Protein AF-A0AAD5YSB1-F1 (afdb_monomer_lite)

Foldseek 3Di:
DPDPDPDDQQPLADQVLLQVLLCVVNLEGEDPQQNSLLRVVLLQVLLQLCVQLLWLAPVSSLVSLCVLQVFVLSVVLQVQLVVQLVVVCVVVVPDDDDPPDDTCNVVRDSSLLSQLLSQLLSQLRPRHPDHRDVVSVVVSQVVVVVVDVDHDDPVSNVSSSSSSSSSSVSVVSVLSNQLSPPDPDSYDYLLSSLVSCCPDPSRVSSLVVTPSNVVSVVRNPPPPPPPPPPPDDDDDDDDDDDDDDDDDDDDDDDDDDDDDDDDDDDDDDDDDDDDDDDDDDDDDDDDDDDDDDDDDDDDDDDDDDDDDDDDDDDDDDDDDDDDDDDDPDPDPVVVVVVVVVVVVVVVVPPPDDDDDPDDPPPDPPDDDDDDD

pLDDT: mean 70.86, std 24.48, range [28.47, 98.44]

InterPro domains:
  IPR009072 Histone-fold [G3DSA:1.10.20.10] (19-207)

Secondary structure (DSSP, 8-state):
-----S-----SS-HHHHHHHHHTTSS-EE-HHHHHHHHHHHHHHHHHHHHHH-S--HHHHHHHHHHH--SHHHHHHHHHHHHHHHHHHHHH-TTS----PPP-TTT--HHHHHHHHHHHHHHH-TT--PPP-HHHHHHHHHHHHHH-SSPP-HHHHHHHHHHHHHHHHHHHHHHHHHHHHS-SSSEE-HHHHHHHHHH-HHHHHHHHHSTHHHHHHHHHHS--------------------------------------------------------------PPPPP---------------------------------------SSSHHHHHHHHHHHHHHHHHSS---------TT-S--PPPPP--

Sequence (372 aa):
MLGLVEGSTPSYISSQSADVILSDVRPFRLKTEALHAINVLLDEFLYSILNNSASLSTDKLRASLLSLLPTSLGKEALLEAEVELRAYWDRTTEGGPVRQLEDDSTTFHLQWAFELLRLKCEAYSTLNESDEDPSVEDRIQERFSQATSVPPSDTLLAPAALYLTAILEHILTSVGRVAARDSSRVSANVNDLFTALCEDDSIYGLFRSMRVYEQIELLSKSPVKSRRSKSFTRSELSTTLTSRTGSPHQELSSGKDSISIPRSRLSSEVSSSTTVPNMPGIAAPAPRPSLDKARSLKLFKNSLDNESQNGLAHRKSDSVISEKDDGQRSMTLTEESVLQQEFDDLMRSSSTMKVSLTPDRLKTMEVRPAYA

Organism: NCBI:txid56174

Structure (mmCIF, N/CA/C/O backbone):
data_AF-A0AAD5YSB1-F1
#
_entry.id   AF-A0AAD5YSB1-F1
#
loop_
_atom_site.group_PDB
_atom_site.id
_atom_site.type_symbol
_atom_site.label_atom_id
_atom_site.label_alt_id
_atom_site.label_comp_id
_atom_site.label_asym_id
_atom_site.label_entity_id
_atom_site.label_seq_id
_atom_site.pdbx_PDB_ins_code
_atom_site.Cartn_x
_atom_site.Cartn_y
_atom_site.Cartn_z
_atom_site.occupancy
_atom_site.B_iso_or_equiv
_atom_site.auth_seq_id
_atom_site.auth_comp_id
_atom_site.auth_asym_id
_atom_site.auth_atom_id
_atom_site.pdbx_PDB_model_num
ATOM 1 N N . MET A 1 1 ? -10.368 20.009 -8.272 1.00 40.47 1 MET A N 1
ATOM 2 C CA . MET A 1 1 ? -9.507 19.986 -7.074 1.00 40.47 1 MET A CA 1
ATOM 3 C C . MET A 1 1 ? -10.394 20.026 -5.843 1.00 40.47 1 MET A C 1
ATOM 5 O O . MET A 1 1 ? -10.925 21.083 -5.550 1.00 40.47 1 MET A O 1
ATOM 9 N N . LEU A 1 2 ? -10.591 18.886 -5.186 1.00 33.72 2 LEU A N 1
ATOM 10 C CA . LEU A 1 2 ? -11.104 18.753 -3.819 1.00 33.72 2 LEU A CA 1
ATOM 11 C C . LEU A 1 2 ? -10.476 17.451 -3.297 1.00 33.72 2 LEU A C 1
ATOM 13 O O . LEU A 1 2 ? -10.710 16.409 -3.907 1.00 33.72 2 LEU A O 1
ATOM 17 N N . GLY A 1 3 ? -9.611 17.542 -2.280 1.00 30.73 3 GLY A N 1
ATOM 18 C CA . GLY A 1 3 ? -9.000 16.386 -1.602 1.00 30.73 3 GLY A CA 1
ATOM 19 C C . GLY A 1 3 ? -7.467 16.346 -1.508 1.00 30.73 3 GLY A C 1
ATOM 20 O O . GLY A 1 3 ? -6.948 15.478 -0.821 1.00 30.73 3 GLY A O 1
ATOM 21 N N . LEU A 1 4 ? -6.725 17.268 -2.133 1.00 38.88 4 LEU A N 1
ATOM 22 C CA . LEU A 1 4 ? -5.304 17.436 -1.802 1.00 38.88 4 LEU A CA 1
ATOM 23 C C . LEU A 1 4 ? -5.229 18.281 -0.533 1.00 38.88 4 LEU A C 1
ATOM 25 O O . LEU A 1 4 ? -5.315 19.506 -0.594 1.00 38.88 4 LEU A O 1
ATOM 29 N N . VAL A 1 5 ? -5.144 17.609 0.612 1.00 43.59 5 VAL A N 1
ATOM 30 C CA . VAL A 1 5 ? -4.652 18.215 1.851 1.00 43.59 5 VAL A CA 1
ATOM 31 C C . VAL A 1 5 ? -3.352 18.938 1.499 1.00 43.59 5 VAL A C 1
ATOM 33 O O . VAL A 1 5 ? -2.478 18.347 0.865 1.00 43.59 5 VAL A O 1
ATOM 36 N N . GLU A 1 6 ? -3.230 20.214 1.867 1.00 37.44 6 GLU A N 1
ATOM 37 C CA . GLU A 1 6 ? -1.931 20.883 1.991 1.00 37.44 6 GLU A CA 1
ATOM 38 C C . GLU A 1 6 ? -1.134 20.127 3.062 1.00 37.44 6 GLU A C 1
ATOM 40 O O . GLU A 1 6 ? -1.156 20.437 4.249 1.00 37.44 6 GLU A O 1
ATOM 45 N N . GLY A 1 7 ? -0.517 19.040 2.636 1.00 50.00 7 GLY A N 1
ATOM 46 C CA . GLY A 1 7 ? 0.247 18.100 3.429 1.00 50.00 7 GLY A CA 1
ATOM 47 C C . GLY A 1 7 ? 1.385 17.614 2.552 1.00 50.00 7 GLY A C 1
ATOM 48 O O . GLY A 1 7 ? 1.323 17.726 1.327 1.00 50.00 7 GLY A O 1
ATOM 49 N N . SER A 1 8 ? 2.457 17.154 3.180 1.00 66.81 8 SER A N 1
ATOM 50 C CA . SER A 1 8 ? 3.643 16.599 2.528 1.00 66.81 8 SER A CA 1
ATOM 51 C C . SER A 1 8 ? 3.298 15.715 1.321 1.00 66.81 8 SER A C 1
ATOM 53 O O . SER A 1 8 ? 2.227 15.123 1.232 1.00 66.81 8 SER A O 1
ATOM 55 N N . THR A 1 9 ? 4.204 15.598 0.356 1.00 86.44 9 THR A N 1
ATOM 56 C CA . THR A 1 9 ? 4.096 14.550 -0.670 1.00 86.44 9 THR A CA 1
ATOM 57 C C . THR A 1 9 ? 4.223 13.173 -0.012 1.00 86.44 9 THR A C 1
ATOM 59 O O . THR A 1 9 ? 5.069 13.054 0.875 1.00 86.44 9 THR A O 1
ATOM 62 N N . PRO A 1 10 ? 3.448 12.150 -0.426 1.00 92.56 10 PRO A N 1
ATOM 63 C CA . PRO A 1 10 ? 3.530 10.824 0.185 1.00 92.56 10 PRO A CA 1
ATOM 64 C C . PRO A 1 10 ? 4.932 10.248 0.057 1.00 92.56 10 PRO A C 1
ATOM 66 O O . PRO A 1 10 ? 5.591 10.430 -0.974 1.00 92.56 10 PRO A O 1
ATOM 69 N N . SER A 1 11 ? 5.384 9.576 1.113 1.00 93.88 11 SER A N 1
ATOM 70 C CA . SER A 1 11 ? 6.746 9.047 1.209 1.00 93.88 11 SER A CA 1
ATOM 71 C C . SER A 1 11 ? 6.780 7.691 1.913 1.00 93.88 11 SER A C 1
ATOM 73 O O . SER A 1 11 ? 7.467 7.515 2.911 1.00 93.88 11 SER A O 1
ATOM 75 N N . TYR A 1 12 ? 6.060 6.709 1.376 1.00 94.75 12 TYR A N 1
ATOM 76 C CA . TYR A 1 12 ? 6.091 5.326 1.866 1.00 94.75 12 TYR A CA 1
ATOM 77 C C . TYR A 1 12 ? 7.419 4.620 1.571 1.00 94.75 12 TYR A C 1
ATOM 79 O O . TYR A 1 12 ? 7.789 3.685 2.274 1.00 94.75 12 TYR A O 1
ATOM 87 N N . ILE A 1 13 ? 8.138 5.050 0.530 1.00 92.88 13 ILE A N 1
ATOM 88 C CA . ILE A 1 13 ? 9.465 4.538 0.180 1.00 92.88 13 ILE A CA 1
ATOM 89 C C . ILE A 1 13 ? 10.460 5.667 -0.097 1.00 92.88 13 ILE A C 1
ATOM 91 O O . ILE A 1 13 ? 10.185 6.581 -0.885 1.00 92.88 13 ILE A O 1
ATOM 95 N N . SER A 1 14 ? 11.644 5.563 0.514 1.00 92.69 14 SER A N 1
ATOM 96 C CA . SER A 1 14 ? 12.776 6.463 0.282 1.00 92.69 14 SER A CA 1
ATOM 97 C C . SER A 1 14 ? 13.558 6.064 -0.978 1.00 92.69 14 SER A C 1
ATOM 99 O O . SER A 1 14 ? 13.565 4.907 -1.408 1.00 92.69 14 SER A O 1
ATOM 101 N N . SER A 1 15 ? 14.275 7.017 -1.583 1.00 90.06 15 SER A N 1
ATOM 102 C CA . SER A 1 15 ? 15.136 6.715 -2.738 1.00 90.06 15 SER A CA 1
ATOM 103 C C . SER A 1 15 ? 16.240 5.713 -2.394 1.00 90.06 15 SER A C 1
ATOM 105 O O . SER A 1 15 ? 16.653 4.950 -3.263 1.00 90.06 15 SER A O 1
ATOM 107 N N . GLN A 1 16 ? 16.734 5.736 -1.157 1.00 89.19 16 GLN A N 1
ATOM 108 C CA . GLN A 1 16 ? 17.795 4.846 -0.704 1.00 89.19 16 GLN A CA 1
ATOM 109 C C . GLN A 1 16 ? 17.265 3.425 -0.516 1.00 89.19 16 GLN A C 1
ATOM 111 O O . GLN A 1 16 ? 17.865 2.480 -1.027 1.00 89.19 16 GLN A O 1
ATOM 116 N N . SER A 1 17 ? 16.117 3.269 0.139 1.00 88.00 17 SER A N 1
ATOM 117 C CA . SER A 1 17 ? 15.479 1.965 0.321 1.00 88.00 17 SER A CA 1
ATOM 118 C C . SER A 1 17 ? 15.060 1.350 -1.012 1.00 88.00 17 SER A C 1
ATOM 120 O O . SER A 1 17 ? 15.295 0.165 -1.237 1.00 88.00 17 SER A O 1
ATOM 122 N N . ALA A 1 18 ? 14.542 2.155 -1.947 1.00 85.94 18 ALA A N 1
ATOM 123 C CA . ALA A 1 18 ? 14.246 1.705 -3.307 1.00 85.94 18 ALA A CA 1
ATOM 124 C C . ALA A 1 18 ? 15.473 1.118 -4.012 1.00 85.94 18 ALA A C 1
ATOM 126 O O . ALA A 1 18 ? 15.380 0.050 -4.616 1.00 85.94 18 ALA A O 1
ATOM 127 N N . ASP A 1 19 ? 16.626 1.779 -3.906 1.00 83.81 19 ASP A N 1
ATOM 128 C CA . ASP A 1 19 ? 17.870 1.279 -4.488 1.00 83.81 19 ASP A CA 1
ATOM 129 C C . ASP A 1 19 ? 18.293 -0.059 -3.853 1.00 83.81 19 ASP A C 1
ATOM 131 O O . ASP A 1 19 ? 18.769 -0.941 -4.568 1.00 83.81 19 ASP A O 1
ATOM 135 N N . VAL A 1 20 ? 18.094 -0.243 -2.541 1.00 83.00 20 VAL A N 1
ATOM 136 C CA . VAL A 1 20 ? 18.444 -1.484 -1.825 1.00 83.00 20 VAL A CA 1
ATOM 137 C C . VAL A 1 20 ? 17.530 -2.644 -2.226 1.00 83.00 20 VAL A C 1
ATOM 139 O O . VAL A 1 20 ? 18.033 -3.666 -2.689 1.00 83.00 20 VAL A O 1
ATOM 142 N N . ILE A 1 21 ? 16.207 -2.486 -2.123 1.00 77.56 21 ILE A N 1
ATOM 143 C CA . ILE A 1 21 ? 15.229 -3.550 -2.433 1.00 77.56 21 ILE A CA 1
ATOM 144 C C . ILE A 1 21 ? 15.406 -4.047 -3.865 1.00 77.56 21 ILE A C 1
ATOM 146 O O . ILE A 1 21 ? 15.353 -5.243 -4.149 1.00 77.56 21 ILE A O 1
ATOM 150 N N . LEU A 1 22 ? 15.610 -3.115 -4.793 1.00 74.12 22 LEU A N 1
ATOM 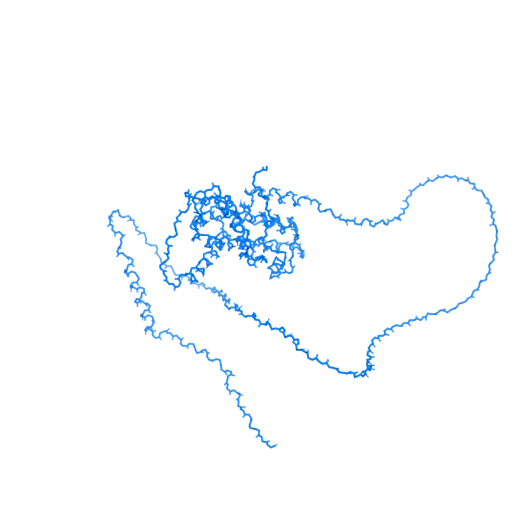151 C CA . LEU A 1 22 ? 15.711 -3.451 -6.202 1.00 74.12 22 LEU A CA 1
ATOM 152 C C . LEU A 1 22 ? 17.087 -4.035 -6.535 1.00 74.12 22 LEU A C 1
ATOM 154 O O . LEU A 1 22 ? 17.175 -4.866 -7.442 1.00 74.12 22 LEU A O 1
ATOM 158 N N . SER A 1 23 ? 18.131 -3.684 -5.767 1.00 69.94 23 SER A N 1
ATOM 159 C CA . SER A 1 23 ? 19.474 -4.257 -5.910 1.00 69.94 23 SER A CA 1
ATOM 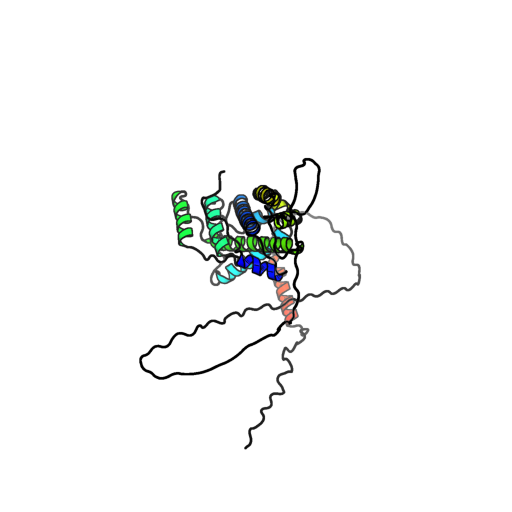160 C C . SER A 1 23 ? 19.539 -5.764 -5.659 1.00 69.94 23 SER A C 1
ATOM 162 O O . SER A 1 23 ? 20.342 -6.428 -6.318 1.00 69.94 23 SER A O 1
ATOM 164 N N . ASP A 1 24 ? 18.662 -6.307 -4.806 1.00 68.94 24 ASP A N 1
ATOM 165 C CA . ASP A 1 24 ? 18.564 -7.752 -4.544 1.00 68.94 24 ASP A CA 1
ATOM 166 C C . ASP A 1 24 ? 18.182 -8.547 -5.803 1.00 68.94 24 ASP A C 1
ATOM 168 O O . ASP A 1 24 ? 18.559 -9.710 -5.953 1.00 68.94 24 ASP A O 1
ATOM 172 N N . VAL A 1 25 ? 17.462 -7.916 -6.737 1.00 67.94 25 VAL A N 1
ATOM 173 C CA . VAL A 1 25 ? 17.166 -8.489 -8.057 1.00 67.94 25 VAL A CA 1
ATOM 174 C C . VAL A 1 25 ? 18.337 -8.239 -9.008 1.00 67.94 25 VAL A C 1
ATOM 176 O O . VAL A 1 25 ? 18.796 -9.156 -9.690 1.00 67.94 25 VAL A O 1
ATOM 179 N N . ARG A 1 26 ? 18.806 -6.987 -9.073 1.00 69.88 26 ARG A N 1
ATOM 180 C CA . ARG A 1 26 ? 19.981 -6.518 -9.832 1.00 69.88 26 ARG A CA 1
ATOM 181 C C . ARG A 1 26 ? 20.229 -5.037 -9.519 1.00 69.88 26 ARG A C 1
ATOM 183 O O . ARG A 1 26 ? 19.273 -4.354 -9.176 1.00 69.88 26 ARG A O 1
ATOM 190 N N . PRO A 1 27 ? 21.418 -4.457 -9.774 1.00 71.62 27 PRO A N 1
ATOM 191 C CA . PRO A 1 27 ? 21.617 -3.011 -9.655 1.00 71.62 27 PRO A CA 1
ATOM 192 C C . PRO A 1 27 ? 20.589 -2.233 -10.495 1.00 71.62 27 PRO A C 1
ATOM 194 O O . PRO A 1 27 ? 20.672 -2.187 -11.725 1.00 71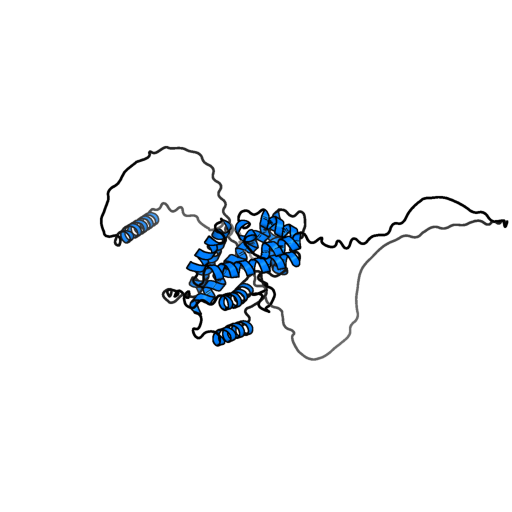.62 27 PRO A O 1
ATOM 197 N N . PHE A 1 28 ? 19.587 -1.663 -9.831 1.00 75.62 28 PHE A N 1
ATOM 198 C CA . PHE A 1 28 ? 18.444 -1.019 -10.459 1.00 75.62 28 PHE A CA 1
ATOM 199 C C . PHE A 1 28 ? 17.956 0.118 -9.573 1.00 75.62 28 PHE A C 1
ATOM 201 O O . PHE A 1 28 ? 17.817 -0.050 -8.367 1.00 75.62 28 PHE A O 1
ATOM 208 N N . ARG A 1 29 ? 17.721 1.280 -10.182 1.00 84.00 29 ARG A N 1
ATOM 209 C CA . ARG A 1 29 ? 17.326 2.504 -9.480 1.00 84.00 29 ARG A CA 1
ATOM 210 C C . ARG A 1 29 ? 16.071 3.107 -10.081 1.00 84.00 29 ARG A C 1
ATOM 212 O O . ARG A 1 29 ? 15.964 3.235 -11.304 1.00 84.00 29 ARG A O 1
ATOM 219 N N . LEU A 1 30 ? 15.149 3.553 -9.244 1.00 87.56 30 LEU A N 1
ATOM 220 C CA . LEU A 1 30 ? 14.002 4.331 -9.704 1.00 87.56 30 LEU A CA 1
ATOM 221 C C . LEU A 1 30 ? 14.413 5.795 -9.863 1.00 87.56 30 LEU A C 1
ATOM 223 O O . LEU A 1 30 ? 15.032 6.386 -8.982 1.00 87.56 30 LEU A O 1
ATOM 227 N N . LYS A 1 31 ? 14.077 6.413 -10.999 1.00 90.06 31 LYS A N 1
ATOM 228 C CA . LYS A 1 31 ? 14.219 7.868 -11.133 1.00 90.06 31 LYS A CA 1
ATOM 229 C C . LYS A 1 31 ? 13.233 8.573 -10.209 1.00 90.06 31 LYS A C 1
ATOM 231 O O . LYS A 1 31 ? 12.142 8.065 -9.982 1.00 90.06 31 LYS A O 1
ATOM 236 N N . THR A 1 32 ? 13.576 9.787 -9.784 1.00 91.50 32 THR A N 1
ATOM 237 C CA . THR A 1 32 ? 12.780 10.602 -8.850 1.00 91.50 32 THR A CA 1
ATOM 238 C C . THR A 1 32 ? 11.298 10.678 -9.219 1.00 91.50 32 THR A C 1
ATOM 240 O O . THR A 1 32 ? 10.450 10.439 -8.372 1.00 91.50 32 THR A O 1
ATOM 243 N N . GLU A 1 33 ? 10.977 10.918 -10.491 1.00 92.56 33 GLU A N 1
ATOM 244 C CA . GLU A 1 33 ? 9.584 10.975 -10.961 1.00 92.56 33 GLU A CA 1
ATOM 245 C C . GLU A 1 33 ? 8.855 9.624 -10.849 1.00 92.56 33 GLU A C 1
ATOM 247 O O . GLU A 1 33 ? 7.671 9.581 -10.535 1.00 92.56 33 GLU A O 1
ATOM 252 N N . ALA A 1 34 ? 9.554 8.509 -11.088 1.00 91.81 34 ALA A N 1
ATOM 253 C CA . ALA A 1 34 ? 8.979 7.168 -10.957 1.00 91.81 34 ALA A CA 1
ATOM 254 C C . ALA A 1 34 ? 8.769 6.797 -9.483 1.00 91.81 34 ALA A C 1
ATOM 256 O O . ALA A 1 34 ? 7.735 6.240 -9.133 1.00 91.81 34 ALA A O 1
ATOM 257 N N . LEU A 1 35 ? 9.720 7.159 -8.618 1.00 92.31 35 LEU A N 1
ATOM 258 C CA . LEU A 1 35 ? 9.591 7.004 -7.170 1.00 92.31 35 LEU A CA 1
ATOM 259 C C . LEU A 1 35 ? 8.400 7.810 -6.631 1.00 92.31 35 LEU A C 1
ATOM 261 O O . LEU A 1 35 ? 7.591 7.291 -5.869 1.00 92.31 35 LEU A O 1
ATOM 265 N N . HIS A 1 36 ? 8.256 9.062 -7.074 1.00 94.25 36 HIS A N 1
ATOM 266 C CA . HIS A 1 36 ? 7.119 9.899 -6.707 1.00 94.25 36 HIS A CA 1
ATOM 267 C C . HIS A 1 36 ? 5.790 9.291 -7.177 1.00 94.25 36 HIS A C 1
ATOM 269 O O . HIS A 1 36 ? 4.853 9.196 -6.390 1.00 94.25 36 HIS A O 1
ATOM 275 N N . ALA A 1 37 ? 5.723 8.820 -8.426 1.00 95.00 37 ALA A N 1
ATOM 276 C CA . ALA A 1 37 ? 4.543 8.150 -8.969 1.00 95.00 37 ALA A CA 1
ATOM 277 C C . ALA A 1 37 ? 4.129 6.913 -8.152 1.00 95.00 37 ALA A C 1
ATOM 279 O O . ALA A 1 37 ? 2.941 6.718 -7.908 1.00 95.00 37 ALA A O 1
ATOM 280 N N . ILE A 1 38 ? 5.095 6.112 -7.692 1.00 94.00 38 ILE A N 1
ATOM 281 C CA . ILE A 1 38 ? 4.837 4.961 -6.816 1.00 94.00 38 ILE A CA 1
ATOM 282 C C . ILE A 1 38 ? 4.244 5.410 -5.480 1.00 94.00 38 ILE A C 1
ATOM 284 O O . ILE A 1 38 ? 3.224 4.873 -5.065 1.00 94.00 38 ILE A O 1
ATOM 288 N N . ASN A 1 39 ? 4.834 6.413 -4.827 1.00 95.50 39 ASN A N 1
ATOM 289 C CA . ASN A 1 39 ? 4.316 6.903 -3.550 1.00 95.50 39 ASN A CA 1
ATOM 290 C C . ASN A 1 39 ? 2.891 7.470 -3.677 1.00 95.50 39 ASN A C 1
ATOM 292 O O . ASN A 1 39 ? 2.069 7.231 -2.800 1.00 95.50 39 ASN A O 1
ATOM 296 N N . VAL A 1 40 ? 2.570 8.164 -4.775 1.00 96.25 40 VAL A N 1
ATOM 297 C CA . VAL A 1 40 ? 1.203 8.649 -5.046 1.00 96.25 40 VAL A CA 1
ATOM 298 C C . VAL A 1 40 ? 0.235 7.492 -5.303 1.00 96.25 40 VAL A C 1
ATOM 300 O O . VAL A 1 40 ? -0.895 7.527 -4.824 1.00 96.25 40 VAL A O 1
ATOM 303 N N . LEU A 1 41 ? 0.670 6.452 -6.021 1.00 96.31 41 LEU A N 1
ATOM 304 C CA . LEU A 1 41 ? -0.138 5.252 -6.250 1.00 96.31 41 LEU A CA 1
ATOM 305 C C . LEU A 1 41 ? -0.472 4.537 -4.936 1.00 96.31 41 LEU A C 1
ATOM 307 O O . LEU A 1 41 ? -1.618 4.143 -4.735 1.00 96.31 41 LEU A O 1
ATOM 311 N N . LEU A 1 42 ? 0.504 4.398 -4.035 1.00 97.06 42 LEU A N 1
ATOM 312 C CA . LEU A 1 42 ? 0.294 3.808 -2.711 1.00 97.06 42 LEU A CA 1
ATOM 313 C C . LEU A 1 42 ? -0.649 4.661 -1.852 1.00 97.06 42 LEU A C 1
ATOM 315 O O . LEU A 1 42 ? -1.520 4.110 -1.183 1.00 97.06 42 LEU A O 1
ATOM 319 N N . ASP A 1 43 ? -0.529 5.988 -1.927 1.00 97.50 43 ASP A N 1
ATOM 320 C CA . ASP A 1 43 ? -1.407 6.919 -1.209 1.00 97.50 43 ASP A CA 1
ATOM 321 C C . ASP A 1 43 ? -2.868 6.787 -1.654 1.00 97.50 43 ASP A C 1
ATOM 323 O O . ASP A 1 43 ? -3.785 6.684 -0.838 1.00 97.50 43 ASP A O 1
ATOM 327 N N . GLU A 1 44 ? -3.093 6.718 -2.968 1.00 97.62 44 GLU A N 1
ATOM 328 C CA . GLU A 1 44 ? -4.428 6.498 -3.517 1.00 97.62 44 GLU A CA 1
ATOM 329 C C . GLU A 1 44 ? -4.965 5.100 -3.180 1.00 97.62 44 GLU A C 1
ATOM 331 O O . GLU A 1 44 ? -6.166 4.937 -2.935 1.00 97.62 44 GLU A O 1
ATOM 336 N N . PHE A 1 45 ? -4.098 4.087 -3.126 1.00 98.06 45 PHE A N 1
ATOM 337 C CA . PHE A 1 45 ? -4.500 2.744 -2.725 1.00 98.06 45 PHE A CA 1
ATOM 338 C C . PHE A 1 45 ? -4.931 2.689 -1.256 1.00 98.06 45 PHE A C 1
ATOM 340 O O . PHE A 1 45 ? -6.004 2.157 -0.968 1.00 98.06 45 PHE A O 1
ATOM 347 N N . LEU A 1 46 ? -4.170 3.316 -0.352 1.00 98.44 46 LEU A N 1
ATOM 348 C CA . LEU A 1 46 ? -4.545 3.473 1.054 1.00 98.44 46 LEU A CA 1
ATOM 349 C C . LEU A 1 46 ? -5.907 4.166 1.185 1.00 98.44 46 LEU A C 1
ATOM 351 O O . LEU A 1 46 ? -6.802 3.655 1.862 1.00 98.44 46 LEU A O 1
ATOM 355 N N . TYR A 1 47 ? -6.088 5.296 0.493 1.00 98.31 47 TYR A N 1
ATOM 356 C CA . TYR A 1 47 ? -7.359 6.018 0.484 1.00 98.31 47 TYR A CA 1
ATOM 357 C C . TYR A 1 47 ? -8.511 5.129 0.005 1.00 98.31 47 TYR A C 1
ATOM 359 O O . TYR A 1 47 ? -9.576 5.104 0.619 1.00 98.31 47 TYR A O 1
ATOM 367 N N . SER A 1 48 ? -8.298 4.375 -1.075 1.00 98.25 48 SER A N 1
ATOM 368 C CA . SER A 1 48 ? -9.313 3.494 -1.657 1.00 98.25 48 SER A CA 1
ATOM 369 C C . SER A 1 48 ? -9.729 2.388 -0.690 1.00 98.25 48 SER A C 1
ATOM 371 O O . SER A 1 48 ? -10.926 2.131 -0.549 1.00 98.25 48 SER A O 1
ATOM 373 N N . ILE A 1 49 ? -8.767 1.774 0.012 1.00 98.44 49 ILE A N 1
ATOM 374 C CA . ILE A 1 49 ? -9.057 0.748 1.020 1.00 98.44 49 ILE A CA 1
ATOM 375 C C . ILE A 1 49 ? -9.926 1.337 2.132 1.00 98.44 49 ILE A C 1
ATOM 377 O O . ILE A 1 49 ? -10.963 0.752 2.445 1.00 98.44 49 ILE A O 1
ATOM 381 N N . LEU A 1 50 ? -9.543 2.495 2.678 1.00 97.88 50 LEU A N 1
ATOM 382 C CA . LEU A 1 50 ? -10.251 3.150 3.782 1.00 97.88 50 LEU A CA 1
ATOM 383 C C . LEU A 1 50 ? -11.639 3.655 3.387 1.00 97.88 50 LEU A C 1
ATOM 385 O O . LEU A 1 50 ? -12.598 3.518 4.143 1.00 97.88 50 LEU A O 1
ATOM 389 N N . ASN A 1 51 ? -11.763 4.214 2.185 1.00 97.56 51 ASN A N 1
ATOM 390 C CA . ASN A 1 51 ? -13.038 4.683 1.659 1.00 97.56 51 ASN A CA 1
ATOM 391 C C . ASN A 1 51 ? -14.027 3.525 1.456 1.00 97.56 51 ASN A C 1
ATOM 393 O O . ASN A 1 51 ? -15.219 3.692 1.696 1.00 97.56 51 ASN A O 1
ATOM 397 N N . ASN A 1 52 ? -13.542 2.356 1.030 1.00 97.69 52 ASN A N 1
ATOM 398 C CA . ASN A 1 52 ? -14.381 1.181 0.803 1.00 97.69 52 ASN A CA 1
ATOM 399 C C . ASN A 1 52 ? -14.629 0.355 2.083 1.00 97.69 52 ASN A C 1
ATOM 401 O O . ASN A 1 52 ? -15.693 -0.240 2.220 1.00 97.69 52 ASN A O 1
ATOM 405 N N . SER A 1 53 ? -13.696 0.333 3.044 1.00 96.88 53 SER A N 1
ATOM 406 C CA . SER A 1 53 ? -13.900 -0.361 4.326 1.00 96.88 53 SER A CA 1
ATOM 407 C C . SER A 1 53 ? -14.844 0.396 5.257 1.00 96.88 53 SER A C 1
ATOM 409 O O . SER A 1 53 ? -15.565 -0.239 6.028 1.00 96.88 53 SER A O 1
ATOM 411 N N . ALA A 1 54 ? -14.812 1.734 5.202 1.00 95.38 54 ALA A N 1
ATOM 412 C CA . ALA A 1 54 ? -15.520 2.634 6.109 1.00 95.38 54 ALA A CA 1
ATOM 413 C C . ALA A 1 54 ? -15.325 2.279 7.601 1.00 95.38 54 ALA A C 1
ATOM 415 O O . ALA A 1 54 ? -16.240 2.436 8.405 1.00 95.38 54 ALA A O 1
ATOM 416 N N . SER A 1 55 ? -14.152 1.738 7.948 1.00 94.81 55 SER A N 1
ATOM 417 C CA . SER A 1 55 ? -13.809 1.223 9.278 1.00 94.81 55 SER A CA 1
ATOM 418 C C . SER A 1 55 ? -12.316 0.914 9.375 1.00 94.81 55 SER A C 1
ATOM 420 O O . SER A 1 55 ? -11.684 0.569 8.368 1.00 94.81 55 SER A O 1
ATOM 422 N N . LEU A 1 56 ? -11.779 0.984 10.595 1.00 94.50 56 LEU A N 1
ATOM 423 C CA . LEU A 1 56 ? -10.424 0.549 10.942 1.00 94.50 56 LEU A CA 1
ATOM 424 C C . LEU A 1 56 ? -10.340 -0.925 11.371 1.00 94.50 56 LEU A C 1
ATOM 426 O O . LEU A 1 56 ? -9.247 -1.436 11.600 1.00 94.50 56 LEU A O 1
ATOM 430 N N . SER A 1 57 ? -11.465 -1.634 11.475 1.00 93.94 57 SER A N 1
ATOM 431 C CA . SER A 1 57 ? -11.453 -3.067 11.783 1.00 93.94 57 SER A CA 1
ATOM 432 C C . SER A 1 57 ? -10.738 -3.865 10.685 1.00 93.94 57 SER A C 1
ATOM 434 O O . SER A 1 57 ? -11.012 -3.716 9.490 1.00 93.94 57 SER A O 1
ATOM 436 N N . THR A 1 58 ? -9.827 -4.757 11.084 1.00 94.31 58 THR A N 1
ATOM 437 C CA . THR A 1 58 ? -9.011 -5.547 10.145 1.00 94.31 58 THR A CA 1
ATOM 438 C C . THR A 1 58 ? -9.865 -6.434 9.240 1.00 94.31 58 THR A C 1
ATOM 440 O O . THR A 1 58 ? -9.529 -6.610 8.073 1.00 94.31 58 THR A O 1
ATOM 443 N N . ASP A 1 59 ? -11.021 -6.907 9.717 1.00 94.88 59 ASP A N 1
ATOM 444 C CA . ASP A 1 59 ? -11.980 -7.670 8.909 1.00 94.88 59 ASP A CA 1
ATOM 445 C C . ASP A 1 59 ? -12.545 -6.853 7.735 1.00 94.88 59 ASP A C 1
ATOM 447 O O . ASP A 1 59 ? -12.669 -7.360 6.615 1.00 94.88 59 ASP A O 1
ATOM 451 N N . LYS A 1 60 ? -12.853 -5.566 7.953 1.00 96.19 60 LYS A N 1
ATOM 452 C CA . LYS A 1 60 ? -13.363 -4.682 6.894 1.00 96.19 60 LYS A CA 1
ATOM 453 C C . LYS A 1 60 ? -12.256 -4.193 5.975 1.00 96.19 60 LYS A C 1
ATOM 455 O O . LYS A 1 60 ? -12.479 -4.105 4.768 1.00 96.19 60 LYS A O 1
ATOM 460 N N . LEU A 1 61 ? -11.056 -3.946 6.502 1.00 97.62 61 LEU A N 1
ATOM 461 C CA . LEU A 1 61 ? -9.873 -3.653 5.687 1.00 97.62 61 LEU A CA 1
ATOM 462 C C . LEU A 1 61 ? -9.540 -4.829 4.759 1.00 97.62 61 LEU A C 1
ATOM 464 O O . LEU A 1 61 ? -9.329 -4.631 3.564 1.00 97.62 61 LEU A O 1
ATOM 468 N N . ARG A 1 62 ? -9.598 -6.061 5.274 1.00 97.88 62 ARG A N 1
ATOM 469 C CA . ARG A 1 62 ? -9.452 -7.298 4.499 1.00 97.88 62 ARG A CA 1
ATOM 470 C C . ARG A 1 62 ? -10.499 -7.423 3.398 1.00 97.88 62 ARG A C 1
ATOM 472 O O . ARG A 1 62 ? -10.153 -7.692 2.248 1.00 97.88 62 ARG A O 1
ATOM 479 N N . ALA A 1 63 ? -11.777 -7.254 3.739 1.00 98.00 63 ALA A N 1
ATOM 480 C CA . ALA A 1 63 ? -12.861 -7.326 2.762 1.00 98.00 63 ALA A CA 1
ATOM 481 C C . ALA A 1 63 ? -12.693 -6.263 1.663 1.00 98.00 63 ALA A C 1
ATOM 483 O O . ALA A 1 63 ? -12.858 -6.559 0.479 1.00 98.00 63 ALA A O 1
ATOM 484 N N . SER A 1 64 ? -12.290 -5.051 2.052 1.00 98.19 64 SER A N 1
ATOM 485 C CA . SER A 1 64 ? -12.001 -3.946 1.141 1.00 98.19 64 SER A CA 1
ATOM 486 C C . SER A 1 64 ? -10.826 -4.253 0.205 1.00 98.19 64 SER A C 1
ATOM 488 O O . SER A 1 64 ? -10.973 -4.121 -1.011 1.00 98.19 64 SER A O 1
ATOM 490 N N . LEU A 1 65 ? -9.703 -4.759 0.734 1.00 98.38 65 LEU A N 1
ATOM 491 C CA . LEU A 1 65 ? -8.542 -5.185 -0.054 1.00 98.38 65 LEU A CA 1
ATOM 492 C C . LEU A 1 65 ? -8.933 -6.219 -1.113 1.00 98.38 65 LEU A C 1
ATOM 494 O O . LEU A 1 65 ? -8.620 -6.041 -2.286 1.00 98.38 65 LEU A O 1
ATOM 498 N N . LEU A 1 66 ? -9.639 -7.282 -0.721 1.00 98.06 66 LEU A N 1
ATOM 499 C CA . LEU A 1 66 ? -10.025 -8.354 -1.644 1.00 98.06 66 LEU A CA 1
ATOM 500 C C . LEU A 1 66 ? -11.066 -7.908 -2.676 1.00 98.06 66 LEU A C 1
ATOM 502 O O . LEU A 1 66 ? -11.133 -8.482 -3.761 1.00 98.06 66 LEU A O 1
ATOM 506 N N . SER A 1 67 ? -11.863 -6.887 -2.358 1.00 97.88 67 SER A N 1
ATOM 507 C CA . SER A 1 67 ? -12.770 -6.259 -3.318 1.00 97.88 67 SER A CA 1
ATOM 508 C C . SER A 1 67 ? -12.024 -5.412 -4.351 1.00 97.88 67 SER A C 1
ATOM 510 O O . SER A 1 67 ? -12.427 -5.385 -5.511 1.00 97.88 67 SER A O 1
ATOM 512 N N . LEU A 1 68 ? -10.977 -4.693 -3.939 1.00 97.88 68 LEU A N 1
ATOM 513 C CA . LEU A 1 68 ? -10.194 -3.810 -4.811 1.00 97.88 68 LEU A CA 1
ATOM 514 C C . LEU A 1 68 ? -9.166 -4.585 -5.644 1.00 97.88 68 LEU A C 1
ATOM 516 O O . LEU A 1 68 ? -8.939 -4.268 -6.810 1.00 97.88 68 LEU A O 1
ATOM 520 N N . LEU A 1 69 ? -8.560 -5.613 -5.053 1.00 97.44 69 LEU A N 1
ATOM 521 C CA . LEU A 1 69 ? -7.490 -6.411 -5.637 1.00 97.44 69 LEU A CA 1
ATOM 522 C C . LEU A 1 69 ? -7.794 -7.917 -5.478 1.00 97.44 69 LEU A C 1
ATOM 524 O O . LEU A 1 69 ? -7.156 -8.603 -4.680 1.00 97.44 69 LEU A O 1
ATOM 528 N N . PRO A 1 70 ? -8.759 -8.473 -6.239 1.00 97.06 70 PRO A N 1
ATOM 529 C CA . PRO A 1 70 ? -9.200 -9.873 -6.110 1.00 97.06 70 PRO A CA 1
ATOM 530 C C . PRO A 1 70 ? -8.204 -10.908 -6.677 1.00 97.06 70 PRO A C 1
ATOM 532 O O . PRO A 1 70 ? -8.518 -12.099 -6.795 1.00 97.06 70 PRO A O 1
ATOM 535 N N . THR A 1 71 ? -7.015 -10.464 -7.076 1.00 97.56 71 THR A N 1
ATOM 536 C CA . THR A 1 71 ? -5.978 -11.252 -7.750 1.00 97.56 71 THR A CA 1
ATOM 537 C C . THR A 1 71 ? -5.110 -12.023 -6.748 1.00 97.56 71 THR A C 1
ATOM 539 O O . THR A 1 71 ? -5.299 -11.937 -5.533 1.00 97.56 71 THR A O 1
ATOM 542 N N . SER A 1 72 ? -4.154 -12.823 -7.238 1.00 96.50 72 SER A N 1
ATOM 543 C CA . SER A 1 72 ? -3.168 -13.486 -6.368 1.00 96.50 72 SER A CA 1
ATOM 544 C C . SER A 1 72 ? -2.357 -12.475 -5.560 1.00 96.50 72 SER A C 1
ATOM 546 O O . SER A 1 72 ? -2.144 -12.704 -4.377 1.00 96.50 72 SER A O 1
ATOM 548 N N . LEU A 1 73 ? -2.012 -11.329 -6.155 1.00 96.94 73 LEU A N 1
ATOM 549 C CA . LEU A 1 73 ? -1.271 -10.261 -5.489 1.00 96.94 73 LEU A CA 1
ATOM 550 C C . LEU A 1 73 ? -1.998 -9.739 -4.241 1.00 96.94 73 LEU A C 1
ATOM 552 O O . LEU A 1 73 ? -1.385 -9.593 -3.189 1.00 96.94 73 LEU A O 1
ATOM 556 N N . GLY A 1 74 ? -3.315 -9.517 -4.317 1.00 97.75 74 GLY A N 1
ATOM 557 C CA . GLY A 1 74 ? -4.096 -9.097 -3.149 1.00 97.75 74 GLY A CA 1
ATOM 558 C C . GLY A 1 74 ? -4.183 -10.171 -2.063 1.00 97.75 74 GLY A C 1
ATOM 559 O O . GLY A 1 74 ? -4.180 -9.850 -0.878 1.00 97.75 74 GLY A O 1
ATOM 560 N N . LYS A 1 75 ? -4.200 -11.455 -2.443 1.00 97.94 75 LYS A N 1
ATOM 561 C CA . LYS A 1 75 ? -4.179 -12.577 -1.488 1.00 97.94 75 LYS A CA 1
ATOM 562 C C . LYS A 1 75 ? -2.813 -12.746 -0.824 1.00 97.94 75 LYS A C 1
ATOM 564 O O . LYS A 1 75 ? -2.762 -13.064 0.357 1.00 97.94 75 LYS A O 1
ATOM 569 N N . GLU A 1 76 ? -1.726 -12.542 -1.559 1.00 97.88 76 GLU A N 1
ATOM 570 C CA . GLU A 1 76 ? -0.364 -12.582 -1.022 1.00 97.88 76 GLU A CA 1
ATOM 571 C C . GLU A 1 76 ? -0.110 -11.404 -0.073 1.00 97.88 76 GLU A C 1
ATOM 573 O O . GLU A 1 76 ? 0.350 -11.623 1.046 1.00 97.88 76 GLU A O 1
ATOM 578 N N . ALA A 1 77 ? -0.526 -10.189 -0.452 1.00 98.12 77 ALA A N 1
ATOM 579 C CA . ALA A 1 77 ? -0.486 -9.017 0.425 1.00 98.12 77 ALA A CA 1
ATOM 580 C C . ALA A 1 77 ? -1.306 -9.229 1.706 1.00 98.12 77 ALA A C 1
ATOM 582 O O . ALA A 1 77 ? -0.878 -8.859 2.797 1.00 98.12 77 ALA A O 1
ATOM 583 N N . LEU A 1 78 ? -2.470 -9.874 1.582 1.00 98.25 78 LEU A N 1
ATOM 584 C CA . LEU A 1 78 ? -3.290 -10.252 2.725 1.00 98.25 78 LEU A CA 1
ATOM 585 C C . LEU A 1 78 ? -2.558 -11.231 3.653 1.00 98.25 78 LEU A C 1
ATOM 587 O O . LEU A 1 78 ? -2.600 -11.060 4.865 1.00 98.25 78 LEU A O 1
ATOM 591 N N . LEU A 1 79 ? -1.895 -12.256 3.111 1.00 98.00 79 LEU A N 1
ATOM 592 C CA . LEU A 1 79 ? -1.144 -13.214 3.926 1.00 98.00 79 LEU A CA 1
ATOM 593 C C . LEU A 1 79 ? -0.010 -12.537 4.701 1.00 98.00 79 LEU A C 1
ATOM 595 O O . LEU A 1 79 ? 0.154 -12.832 5.882 1.00 98.00 79 LEU A O 1
ATOM 599 N N . GLU A 1 80 ? 0.719 -11.616 4.068 1.00 96.69 80 GLU A N 1
ATOM 600 C CA . GLU A 1 80 ? 1.765 -10.827 4.731 1.00 96.69 80 GLU A CA 1
ATOM 601 C C . GLU A 1 80 ? 1.185 -10.015 5.902 1.00 96.69 80 GLU A C 1
ATOM 603 O O . GLU A 1 80 ? 1.684 -10.069 7.025 1.00 96.69 80 GLU A O 1
ATOM 608 N N . ALA A 1 81 ? 0.059 -9.336 5.670 1.00 98.19 81 ALA A N 1
ATOM 609 C CA . ALA A 1 81 ? -0.612 -8.528 6.683 1.00 98.19 81 ALA A CA 1
ATOM 610 C C . ALA A 1 81 ? -1.154 -9.357 7.859 1.00 98.19 81 ALA A C 1
ATOM 612 O O . ALA A 1 81 ? -1.082 -8.933 9.011 1.00 98.19 81 ALA A O 1
ATOM 613 N N . GLU A 1 82 ? -1.667 -10.561 7.592 1.00 97.12 82 GLU A N 1
ATOM 614 C CA . GLU A 1 82 ? -2.136 -11.493 8.625 1.00 97.12 82 GLU A CA 1
ATOM 615 C C . GLU A 1 82 ? -0.980 -12.045 9.471 1.00 97.12 82 GLU A C 1
ATOM 617 O O . GLU A 1 82 ? -1.138 -12.238 10.678 1.00 97.12 82 GLU A O 1
ATOM 622 N N . VAL A 1 83 ? 0.187 -12.294 8.865 1.00 96.50 83 VAL A N 1
ATOM 623 C CA . VAL A 1 83 ? 1.397 -12.686 9.606 1.00 96.50 83 VAL A CA 1
ATOM 624 C C . VAL A 1 83 ? 1.808 -11.569 10.557 1.00 96.50 83 VAL A C 1
ATOM 626 O O . VAL A 1 83 ? 2.029 -11.833 11.741 1.00 96.50 83 VAL A O 1
ATOM 629 N N . GLU A 1 84 ? 1.831 -10.327 10.079 1.00 95.06 84 GLU A N 1
ATOM 630 C CA . GLU A 1 84 ? 2.315 -9.222 10.899 1.00 95.06 84 GLU A CA 1
ATOM 631 C C . GLU A 1 84 ? 1.318 -8.790 11.978 1.00 95.06 84 GLU A C 1
ATOM 633 O O . GLU A 1 84 ? 1.710 -8.465 13.103 1.00 95.06 84 GLU A O 1
ATOM 638 N N . LEU A 1 85 ? 0.018 -8.931 11.711 1.00 94.25 85 LEU A N 1
ATOM 639 C CA . LEU A 1 85 ? -1.025 -8.774 12.722 1.00 94.25 85 LEU A CA 1
ATOM 640 C C . LEU A 1 85 ? -0.924 -9.827 13.833 1.00 94.25 85 LEU A C 1
ATOM 642 O O . LEU A 1 85 ? -1.073 -9.495 15.009 1.00 94.25 85 LEU A O 1
ATOM 646 N N . ARG A 1 86 ? -0.644 -11.092 13.494 1.00 93.69 86 ARG A N 1
ATOM 647 C CA . ARG A 1 86 ? -0.405 -12.141 14.502 1.00 93.69 86 ARG A CA 1
ATOM 648 C C . ARG A 1 86 ? 0.824 -11.823 15.340 1.00 93.69 86 ARG A C 1
ATOM 650 O O . ARG A 1 86 ? 0.735 -11.844 16.562 1.00 93.69 86 ARG A O 1
ATOM 657 N N . ALA A 1 87 ? 1.927 -11.438 14.699 1.00 93.06 87 ALA A N 1
ATOM 658 C CA . ALA A 1 87 ? 3.144 -11.049 15.401 1.00 93.06 87 ALA A CA 1
ATOM 659 C C . ALA A 1 87 ? 2.922 -9.840 16.328 1.00 93.06 87 ALA A C 1
ATOM 661 O O . ALA A 1 87 ? 3.557 -9.743 17.380 1.00 93.06 87 ALA A O 1
ATOM 662 N N . TYR A 1 88 ? 2.050 -8.900 15.956 1.00 91.88 88 TYR A N 1
ATOM 663 C CA . TYR A 1 88 ? 1.641 -7.799 16.828 1.00 91.88 88 TYR A CA 1
ATOM 664 C C . TYR A 1 88 ? 0.877 -8.299 18.058 1.00 91.88 88 TYR A C 1
ATOM 666 O O . TYR A 1 88 ? 1.216 -7.914 19.182 1.00 91.88 88 TYR A O 1
ATOM 674 N N . TRP A 1 89 ? -0.119 -9.170 17.871 1.00 90.44 89 TRP A N 1
ATOM 675 C CA . TRP A 1 89 ? -0.897 -9.711 18.985 1.00 90.44 89 TRP A CA 1
ATOM 676 C C . TRP A 1 89 ? -0.054 -10.566 19.920 1.00 90.44 89 TRP A C 1
ATOM 678 O O . TRP A 1 89 ? -0.160 -10.389 21.131 1.00 90.44 89 TRP A O 1
ATOM 688 N N . ASP A 1 90 ? 0.851 -11.389 19.396 1.00 90.56 90 ASP A N 1
ATOM 689 C CA . ASP A 1 90 ? 1.781 -12.175 20.212 1.00 90.56 90 ASP A CA 1
ATOM 690 C C . ASP A 1 90 ? 2.620 -11.271 21.131 1.00 90.56 90 ASP A C 1
ATOM 692 O O . ASP A 1 90 ? 2.843 -11.599 22.290 1.00 90.56 90 ASP A O 1
ATOM 696 N N . ARG A 1 91 ? 3.018 -10.080 20.655 1.00 89.00 91 ARG A N 1
ATOM 697 C CA . ARG A 1 91 ? 3.780 -9.089 21.438 1.00 89.00 91 ARG A CA 1
ATOM 698 C C . ARG A 1 91 ? 2.933 -8.299 22.443 1.00 89.00 91 ARG A C 1
ATOM 700 O O . ARG A 1 91 ? 3.468 -7.822 23.440 1.00 89.00 91 ARG A O 1
ATOM 707 N N . THR A 1 92 ? 1.642 -8.100 22.174 1.00 84.94 92 THR A N 1
ATOM 708 C CA . THR A 1 92 ? 0.772 -7.196 22.956 1.00 84.94 92 THR A CA 1
ATOM 709 C C . THR A 1 92 ? -0.224 -7.908 23.868 1.00 84.94 92 THR A C 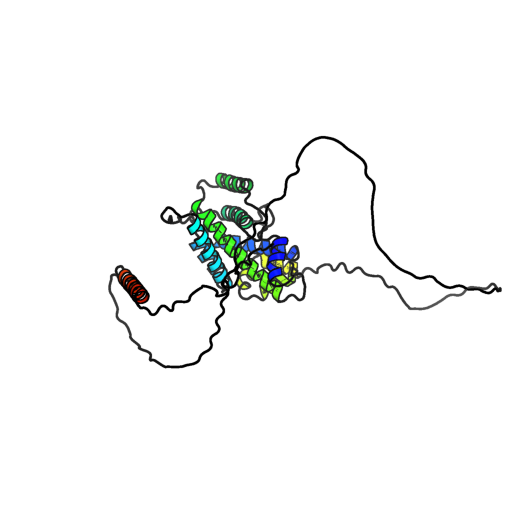1
ATOM 711 O O . THR A 1 92 ? -0.759 -7.281 24.782 1.00 84.94 92 THR A O 1
ATOM 714 N N . THR A 1 93 ? -0.461 -9.208 23.672 1.00 73.81 93 THR A N 1
ATOM 715 C CA . THR A 1 93 ? -1.479 -9.984 24.405 1.00 73.81 93 THR A CA 1
ATOM 716 C C . THR A 1 93 ? -0.912 -11.016 25.378 1.00 73.81 93 THR A C 1
ATOM 718 O O . THR A 1 93 ? -1.682 -11.829 25.887 1.00 73.81 93 THR A O 1
ATOM 721 N N . GLU A 1 94 ? 0.377 -10.947 25.744 1.00 56.94 94 GLU A N 1
ATOM 722 C CA . GLU A 1 94 ? 1.024 -11.848 26.728 1.00 56.94 94 GLU A CA 1
ATOM 723 C C . GLU A 1 94 ? 0.442 -11.796 28.175 1.00 56.94 94 GLU A C 1
ATOM 725 O O . GLU A 1 94 ? 1.112 -12.148 29.143 1.00 56.94 94 GLU A O 1
ATOM 730 N N . GLY A 1 95 ? -0.821 -11.404 28.384 1.00 54.78 95 GLY A N 1
ATOM 731 C CA . GLY A 1 95 ? -1.451 -11.403 29.708 1.00 54.78 95 GLY A CA 1
ATOM 732 C C . GLY A 1 95 ? -2.976 -11.267 29.775 1.00 54.78 95 GLY A C 1
ATOM 733 O O . GLY A 1 95 ? -3.490 -11.035 30.869 1.00 54.78 95 GLY A O 1
ATOM 734 N N . GLY A 1 96 ? -3.734 -11.397 28.679 1.00 56.84 96 GLY A N 1
ATOM 735 C CA . GLY A 1 96 ? -5.194 -11.261 28.760 1.00 56.84 96 GLY A CA 1
ATOM 736 C C . GLY A 1 96 ? -5.958 -11.717 27.517 1.00 56.84 96 GLY A C 1
ATOM 737 O O . GLY A 1 96 ? -5.366 -11.854 26.450 1.00 56.84 96 GLY A O 1
ATOM 738 N N . PRO A 1 97 ? -7.276 -11.971 27.642 1.00 55.84 97 PRO A N 1
ATOM 739 C CA . PRO A 1 97 ? -8.102 -12.379 26.513 1.00 55.84 97 PRO A CA 1
ATOM 740 C C . PRO A 1 97 ? -8.093 -11.302 25.425 1.00 55.84 97 PRO A C 1
ATOM 742 O O . PRO A 1 97 ? -8.206 -10.111 25.728 1.00 55.84 97 PRO A O 1
ATOM 745 N N . VAL A 1 98 ? -7.999 -11.737 24.164 1.00 58.31 98 VAL A N 1
ATOM 746 C CA . VAL A 1 98 ? -8.153 -10.887 22.977 1.00 58.31 98 VAL A CA 1
ATOM 747 C C . VAL A 1 98 ? -9.465 -10.119 23.121 1.00 58.31 98 VAL A C 1
ATOM 749 O O . VAL A 1 98 ? -10.549 -10.709 23.102 1.00 58.31 98 VAL A O 1
ATOM 752 N N . ARG A 1 99 ? -9.377 -8.803 23.335 1.00 59.00 99 ARG A N 1
ATOM 753 C CA . ARG A 1 99 ? -10.560 -7.941 23.330 1.00 59.00 99 ARG A CA 1
ATOM 754 C C . ARG A 1 99 ? -11.181 -8.049 21.945 1.00 59.00 99 ARG A C 1
ATOM 756 O O . ARG A 1 99 ? -10.488 -7.862 20.951 1.00 59.00 99 ARG A O 1
ATOM 763 N N . GLN A 1 100 ? -12.476 -8.352 21.882 1.00 60.16 100 GLN A N 1
ATOM 764 C CA . GLN A 1 100 ? -13.223 -8.166 20.644 1.00 60.16 100 GLN A CA 1
ATOM 765 C C . GLN A 1 100 ? -13.116 -6.684 20.287 1.00 60.16 100 GLN A C 1
ATOM 767 O O . GLN A 1 100 ? -13.577 -5.832 21.046 1.00 60.16 100 GLN A O 1
ATOM 772 N N . LEU A 1 101 ? -12.416 -6.393 19.192 1.00 68.94 101 LEU A N 1
ATOM 773 C CA . LEU A 1 101 ? -12.312 -5.046 18.654 1.00 68.94 101 LEU A CA 1
ATOM 774 C C . LEU A 1 101 ? -13.720 -4.620 18.218 1.00 68.94 101 LEU A C 1
ATOM 776 O O . LEU A 1 101 ? -14.351 -5.300 17.409 1.00 68.94 101 LEU A O 1
ATOM 780 N N . GLU A 1 102 ? -14.231 -3.540 18.807 1.00 71.94 102 GLU A N 1
ATOM 781 C CA . GLU A 1 102 ? -15.535 -2.989 18.436 1.00 71.94 102 GLU A CA 1
ATOM 782 C C . GLU A 1 102 ? -15.480 -2.417 17.014 1.00 71.94 102 GLU A C 1
ATOM 784 O O . GLU A 1 102 ? -14.493 -1.799 16.616 1.00 71.94 102 GLU A O 1
ATOM 789 N N . ASP A 1 103 ? -16.547 -2.629 16.244 1.00 78.44 103 ASP A N 1
ATOM 790 C CA . ASP A 1 103 ? -16.696 -2.057 14.906 1.00 78.44 103 ASP A CA 1
ATOM 791 C C . ASP A 1 103 ? -16.939 -0.541 15.005 1.00 78.44 103 ASP A C 1
ATOM 793 O O . ASP A 1 103 ? -17.933 -0.097 15.581 1.00 78.44 103 ASP A O 1
ATOM 797 N N . ASP A 1 104 ? -16.047 0.255 14.417 1.00 86.75 104 ASP A N 1
ATOM 798 C CA . ASP A 1 104 ? -16.079 1.721 14.422 1.00 86.75 104 ASP A CA 1
ATOM 799 C C . ASP A 1 104 ? -16.862 2.331 13.252 1.00 86.75 104 ASP A C 1
ATOM 801 O O . ASP A 1 104 ? -16.838 3.545 13.059 1.00 86.75 104 ASP A O 1
ATOM 805 N N . SER A 1 105 ? -17.584 1.527 12.469 1.00 85.94 105 SER A N 1
ATOM 806 C CA . SER A 1 105 ? -18.229 1.992 11.229 1.00 85.94 105 SER A CA 1
ATOM 807 C C . SER A 1 105 ? -19.230 3.133 11.393 1.00 85.94 105 SER A C 1
ATOM 809 O O . SER A 1 105 ? -19.466 3.890 10.456 1.00 85.94 105 SER A O 1
ATOM 811 N N . THR A 1 106 ? -19.850 3.272 12.565 1.00 84.88 106 THR A N 1
ATOM 812 C CA . THR A 1 106 ? -20.793 4.368 12.849 1.00 84.88 106 THR A CA 1
ATOM 813 C C . THR A 1 106 ? -20.089 5.679 13.196 1.00 84.88 106 THR A C 1
ATOM 815 O O . THR A 1 106 ? -20.690 6.747 13.092 1.00 84.88 106 THR A O 1
ATOM 818 N N . THR A 1 107 ? -18.822 5.599 13.596 1.00 86.94 107 THR A N 1
ATOM 819 C CA . THR A 1 107 ? -17.977 6.714 14.043 1.00 86.94 107 THR A CA 1
ATOM 820 C C . THR A 1 107 ? -16.814 6.984 13.090 1.00 86.94 107 THR A C 1
ATOM 822 O O . THR A 1 107 ? -16.014 7.886 13.332 1.00 86.94 107 THR A O 1
ATOM 825 N N . PHE A 1 108 ? -16.703 6.207 12.010 1.00 90.69 108 PHE A N 1
ATOM 826 C CA . PHE A 1 108 ? -15.593 6.274 11.076 1.00 90.69 108 PHE A CA 1
ATOM 827 C C . PHE A 1 108 ? -15.571 7.607 10.327 1.00 90.69 108 PHE A C 1
ATOM 829 O O . PHE A 1 108 ? -16.552 8.020 9.705 1.00 90.69 108 PHE A O 1
ATOM 836 N N . HIS A 1 109 ? -14.412 8.261 10.340 1.00 91.75 109 HIS A N 1
ATOM 837 C CA . HIS A 1 109 ? -14.206 9.530 9.660 1.00 91.75 109 HIS A CA 1
ATOM 838 C C . HIS A 1 109 ? -13.047 9.424 8.669 1.00 91.75 109 HIS A C 1
ATOM 840 O O . HIS A 1 109 ? -11.877 9.541 9.040 1.00 91.75 109 HIS A O 1
ATOM 846 N N . LEU A 1 110 ? -13.386 9.243 7.389 1.00 93.31 110 LEU A N 1
ATOM 847 C CA . LEU A 1 110 ? -12.432 8.938 6.318 1.00 93.31 110 LEU A CA 1
ATOM 848 C C . LEU A 1 110 ? -11.251 9.910 6.255 1.00 93.31 110 LEU A C 1
ATOM 850 O O . LEU A 1 110 ? -10.110 9.473 6.206 1.00 93.31 110 LEU A O 1
ATOM 854 N N . GLN A 1 111 ? -11.512 11.220 6.274 1.00 93.00 111 GLN A N 1
ATOM 855 C CA . GLN A 1 111 ? -10.452 12.222 6.126 1.00 93.00 111 GLN A CA 1
ATOM 856 C C . GLN A 1 111 ? -9.428 12.152 7.267 1.00 93.00 111 GLN A C 1
ATOM 858 O O . GLN A 1 111 ? -8.233 12.293 7.040 1.00 93.00 111 GLN A O 1
ATOM 863 N N . TRP A 1 112 ? -9.905 11.899 8.486 1.00 92.50 112 TRP A N 1
ATOM 864 C CA . TRP A 1 112 ? -9.044 11.791 9.662 1.00 92.50 112 TRP A CA 1
ATOM 865 C C . TRP A 1 112 ? -8.271 10.473 9.639 1.00 92.50 112 TRP A C 1
ATOM 867 O O . TRP A 1 112 ? -7.053 10.476 9.794 1.00 92.50 112 TRP A O 1
ATOM 877 N N . ALA A 1 113 ? -8.973 9.367 9.377 1.00 94.12 113 ALA A N 1
ATOM 878 C CA . ALA A 1 113 ? -8.373 8.044 9.292 1.00 94.12 113 ALA A CA 1
ATOM 879 C C . ALA A 1 113 ? -7.284 8.009 8.216 1.00 94.12 113 ALA A C 1
ATOM 881 O O . ALA A 1 113 ? -6.209 7.472 8.452 1.00 94.12 113 ALA A O 1
ATOM 882 N N . PHE A 1 114 ? -7.536 8.631 7.063 1.00 95.81 114 PHE A N 1
ATOM 883 C CA . PHE A 1 114 ? -6.569 8.724 5.979 1.00 95.81 114 PHE A CA 1
ATOM 884 C C . PHE A 1 114 ? -5.331 9.537 6.370 1.00 95.81 114 PHE A C 1
ATOM 886 O O . PHE A 1 114 ? -4.223 9.041 6.205 1.00 95.81 114 PHE A O 1
ATOM 893 N N . GLU A 1 115 ? -5.492 10.743 6.926 1.00 94.69 115 GLU A N 1
ATOM 894 C CA . GLU A 1 115 ? -4.349 11.568 7.352 1.00 94.69 115 GLU A CA 1
ATOM 895 C C . GLU A 1 115 ? -3.493 10.866 8.414 1.00 94.69 115 GLU A C 1
ATOM 897 O O . GLU A 1 115 ? -2.266 10.850 8.315 1.00 94.69 115 GLU A O 1
ATOM 902 N N . LEU A 1 116 ? -4.137 10.256 9.412 1.00 94.06 116 LEU A N 1
ATOM 903 C CA . LEU A 1 116 ? -3.440 9.603 10.512 1.00 94.06 116 LEU A CA 1
ATOM 904 C C . LEU A 1 116 ? -2.788 8.285 10.088 1.00 94.06 116 LEU A C 1
ATOM 906 O O . LEU A 1 116 ? -1.632 8.035 10.422 1.00 94.06 116 LEU A O 1
ATOM 910 N N . LEU A 1 117 ? -3.501 7.439 9.341 1.00 95.88 117 LEU A N 1
ATOM 911 C CA . LEU A 1 117 ? -2.924 6.182 8.876 1.00 95.88 117 LEU A CA 1
ATOM 912 C C . LEU A 1 117 ? -1.851 6.387 7.829 1.00 95.88 117 LEU A C 1
ATOM 914 O O . LEU A 1 117 ? -0.911 5.604 7.807 1.00 95.88 117 LEU A O 1
ATOM 918 N N . ARG A 1 118 ? -1.937 7.434 7.011 1.00 96.06 118 ARG A N 1
ATOM 919 C CA . ARG A 1 118 ? -0.837 7.808 6.134 1.00 96.06 118 ARG A CA 1
ATOM 920 C C . ARG A 1 118 ? 0.425 8.112 6.938 1.00 96.06 118 ARG A C 1
ATOM 922 O O . ARG A 1 118 ? 1.458 7.514 6.661 1.00 96.06 118 ARG A O 1
ATOM 929 N N . LEU A 1 119 ? 0.327 8.973 7.956 1.00 95.44 119 LEU A N 1
ATOM 930 C CA . LEU A 1 119 ? 1.453 9.292 8.841 1.00 95.44 119 LEU A CA 1
ATOM 931 C C . LEU A 1 119 ? 2.047 8.021 9.469 1.00 95.44 119 LEU A C 1
ATOM 933 O O . LEU A 1 119 ? 3.258 7.821 9.433 1.00 95.44 119 LEU A O 1
ATOM 937 N N . LYS A 1 120 ? 1.194 7.137 10.002 1.00 95.62 120 LYS A N 1
ATOM 938 C CA . LYS A 1 120 ? 1.648 5.890 10.631 1.00 95.62 120 LYS A CA 1
ATOM 939 C C . LYS A 1 120 ? 2.244 4.898 9.633 1.00 95.62 120 LYS A C 1
ATOM 941 O O . LYS A 1 120 ? 3.274 4.314 9.927 1.00 95.62 120 LYS A O 1
ATOM 946 N N . CYS A 1 121 ? 1.655 4.730 8.452 1.00 97.12 121 CYS A N 1
ATOM 947 C CA . CYS A 1 121 ? 2.198 3.843 7.419 1.00 97.12 121 CYS A CA 1
ATOM 948 C C . CYS A 1 121 ? 3.539 4.356 6.877 1.00 97.12 121 CYS A C 1
ATOM 950 O O . CYS A 1 121 ? 4.429 3.557 6.605 1.00 97.12 121 CYS A O 1
ATOM 952 N N . GLU A 1 122 ? 3.713 5.675 6.740 1.00 95.75 122 GLU A N 1
ATOM 953 C CA . GLU A 1 122 ? 5.004 6.269 6.376 1.00 95.75 122 GLU A CA 1
ATOM 954 C C . GLU A 1 122 ? 6.067 6.013 7.457 1.00 95.75 122 GLU A C 1
ATOM 956 O O . GLU A 1 122 ? 7.210 5.733 7.104 1.00 95.75 122 GLU A O 1
ATOM 961 N N . ALA A 1 123 ? 5.701 6.063 8.742 1.00 95.50 123 ALA A N 1
ATOM 962 C CA . ALA A 1 123 ? 6.611 5.798 9.860 1.00 95.50 123 ALA A CA 1
ATOM 963 C C . ALA A 1 123 ? 6.900 4.302 10.095 1.00 95.50 123 ALA A C 1
ATOM 965 O O . ALA A 1 123 ? 7.982 3.934 10.540 1.00 95.50 123 ALA A O 1
ATOM 966 N N . TYR A 1 124 ? 5.931 3.424 9.823 1.00 95.88 124 TYR A N 1
ATOM 967 C CA . TYR A 1 124 ? 6.067 1.975 10.019 1.00 95.88 124 TYR A CA 1
ATOM 968 C C . TYR A 1 124 ? 6.685 1.263 8.823 1.00 95.88 124 TYR A C 1
ATOM 970 O O . TYR A 1 124 ? 7.165 0.140 8.974 1.00 95.88 124 TYR A O 1
ATOM 978 N N . SER A 1 125 ? 6.680 1.897 7.649 1.00 95.38 125 SER A N 1
ATOM 979 C CA . SER A 1 125 ? 7.330 1.358 6.462 1.00 95.38 125 SER A CA 1
ATOM 980 C C . SER A 1 125 ? 8.822 1.160 6.723 1.00 95.38 125 SER A C 1
ATOM 982 O O . SER A 1 125 ? 9.583 2.112 6.886 1.00 95.38 125 SER A O 1
ATOM 984 N N . THR A 1 126 ? 9.261 -0.091 6.659 1.00 93.25 126 THR A N 1
ATOM 985 C CA . THR A 1 126 ? 10.669 -0.507 6.653 1.00 93.25 126 THR A CA 1
ATOM 986 C C . THR A 1 126 ? 11.428 0.025 5.435 1.00 93.25 126 THR A C 1
ATOM 988 O O . THR A 1 126 ? 12.658 -0.032 5.375 1.00 93.25 126 THR A O 1
ATOM 991 N N . LEU A 1 127 ? 10.690 0.539 4.448 1.00 91.25 127 LEU A N 1
ATOM 992 C CA . LEU A 1 127 ? 11.199 1.096 3.203 1.00 91.25 127 LEU A CA 1
ATOM 993 C C . LEU A 1 127 ? 11.280 2.626 3.244 1.00 91.25 127 LEU A C 1
ATOM 995 O O . LEU A 1 127 ? 11.744 3.241 2.280 1.00 91.25 127 LEU A O 1
ATOM 999 N N . ASN A 1 128 ? 10.877 3.252 4.345 1.00 92.69 128 ASN A N 1
ATOM 1000 C CA . ASN A 1 128 ? 11.061 4.671 4.601 1.00 92.69 128 ASN A CA 1
ATOM 1001 C C . ASN A 1 128 ? 12.036 4.889 5.771 1.00 92.69 128 ASN A C 1
ATOM 1003 O O . ASN A 1 128 ? 12.317 3.986 6.548 1.00 92.69 128 ASN A O 1
ATOM 1007 N N . GLU A 1 129 ? 12.588 6.096 5.865 1.00 88.31 129 GLU A N 1
ATOM 1008 C CA . GLU A 1 129 ? 13.532 6.489 6.928 1.00 88.31 129 GLU A CA 1
ATOM 1009 C C . GLU A 1 129 ? 12.904 7.457 7.939 1.00 88.31 129 GLU A C 1
ATOM 1011 O O . GLU A 1 129 ? 13.600 7.998 8.794 1.00 88.31 129 GLU A O 1
ATOM 1016 N N . SER A 1 130 ? 11.608 7.743 7.804 1.00 88.69 130 SER A N 1
ATOM 1017 C CA . SER A 1 130 ? 10.914 8.635 8.733 1.00 88.69 130 SER A CA 1
ATOM 1018 C C . SER A 1 130 ? 10.465 7.846 9.954 1.00 88.69 130 SER A C 1
ATOM 1020 O O . SER A 1 130 ? 9.880 6.780 9.805 1.00 88.69 130 SER A O 1
ATOM 1022 N N . ASP A 1 131 ? 10.712 8.391 11.139 1.00 91.44 131 ASP A N 1
ATOM 1023 C CA . ASP A 1 131 ? 10.181 7.862 12.393 1.00 91.44 131 ASP A CA 1
ATOM 1024 C C . ASP A 1 131 ? 8.795 8.460 12.698 1.00 91.44 131 ASP A C 1
ATOM 1026 O O . ASP A 1 131 ? 8.346 9.410 12.046 1.00 91.44 131 ASP A O 1
ATOM 1030 N N . GLU A 1 132 ? 8.117 7.925 13.718 1.00 92.12 132 GLU A N 1
ATOM 1031 C CA . GLU A 1 132 ? 6.885 8.521 14.241 1.00 92.12 132 GLU A CA 1
ATOM 1032 C C . GLU A 1 132 ? 7.135 9.965 14.707 1.00 92.12 132 GLU A C 1
ATOM 1034 O O . GLU A 1 132 ? 8.084 10.245 15.444 1.00 92.12 132 GLU A O 1
ATOM 1039 N N . ASP A 1 133 ? 6.245 10.880 14.316 1.00 92.94 133 ASP A N 1
ATOM 1040 C CA . ASP A 1 133 ? 6.247 12.267 14.780 1.00 92.94 133 ASP A CA 1
ATOM 1041 C C . ASP A 1 133 ? 4.998 12.530 15.642 1.00 92.94 133 ASP A C 1
ATOM 1043 O O . ASP A 1 133 ? 3.932 12.866 15.104 1.00 92.94 133 ASP A O 1
ATOM 1047 N N . PRO A 1 134 ? 5.119 12.422 16.983 1.00 93.00 134 PRO A N 1
ATOM 1048 C CA . PRO A 1 134 ? 4.013 12.672 17.902 1.00 93.00 134 PRO A CA 1
ATOM 1049 C C . PRO A 1 134 ? 3.412 14.067 17.734 1.00 93.00 134 PRO A C 1
ATOM 1051 O O . PRO A 1 134 ? 2.214 14.248 17.907 1.00 93.00 134 PRO A O 1
ATOM 1054 N N . SER A 1 135 ? 4.215 15.063 17.341 1.00 94.12 135 SER A N 1
ATOM 1055 C CA . SER A 1 135 ? 3.731 16.437 17.203 1.00 94.12 135 SER A CA 1
ATOM 1056 C C . SER A 1 135 ? 2.794 16.612 16.007 1.00 94.12 135 SER A C 1
ATOM 1058 O O . SER A 1 135 ? 1.874 17.430 16.049 1.00 94.12 135 SER A O 1
ATOM 1060 N N . VAL A 1 136 ? 3.002 15.850 14.929 1.00 92.19 136 VAL A N 1
ATOM 1061 C CA . VAL A 1 136 ? 2.106 15.848 13.765 1.00 92.19 136 VAL A CA 1
ATOM 1062 C C . VAL A 1 136 ? 0.852 15.035 14.069 1.00 92.19 136 VAL A C 1
ATOM 1064 O O . VAL A 1 136 ? -0.246 15.476 13.724 1.00 92.19 136 VAL A O 1
ATOM 1067 N N . GLU A 1 137 ? 0.997 13.904 14.762 1.00 91.62 137 GLU A N 1
ATOM 1068 C CA . GLU A 1 137 ? -0.127 13.089 15.232 1.00 91.62 137 GLU A CA 1
ATOM 1069 C C . GLU A 1 137 ? -1.062 13.888 16.153 1.00 91.62 137 GLU A C 1
ATOM 1071 O O . GLU A 1 137 ? -2.257 13.983 15.861 1.00 91.62 137 GLU A O 1
ATOM 1076 N N . ASP A 1 138 ? -0.517 14.560 17.172 1.00 91.88 138 ASP A N 1
ATOM 1077 C CA . ASP A 1 138 ? -1.269 15.412 18.102 1.00 91.88 138 ASP A CA 1
ATOM 1078 C C . ASP A 1 138 ? -2.049 16.502 17.355 1.00 91.88 138 ASP A C 1
ATOM 1080 O O . ASP A 1 138 ? -3.212 16.768 17.651 1.00 91.88 138 ASP A O 1
ATOM 1084 N N . ARG A 1 139 ? -1.446 17.116 16.328 1.00 92.69 139 ARG A N 1
ATOM 1085 C CA . ARG A 1 139 ? -2.111 18.145 15.511 1.00 92.69 139 ARG A CA 1
ATOM 1086 C C . ARG A 1 139 ? -3.262 17.579 14.685 1.00 92.69 139 ARG A C 1
ATOM 1088 O O . ARG A 1 139 ? -4.281 18.251 14.526 1.00 92.69 139 ARG A O 1
ATOM 1095 N N . ILE A 1 140 ? -3.119 16.374 14.133 1.00 91.19 140 ILE A N 1
ATOM 1096 C CA . ILE A 1 140 ? -4.200 15.700 13.397 1.00 91.19 140 ILE A CA 1
ATOM 1097 C C . ILE A 1 140 ? -5.344 15.353 14.359 1.00 91.19 140 ILE A C 1
ATOM 1099 O O . ILE A 1 140 ? -6.509 15.619 14.050 1.00 91.19 140 ILE A O 1
ATOM 1103 N N . GLN A 1 141 ? -5.016 14.821 15.537 1.00 89.69 141 GLN A N 1
ATOM 1104 C CA . GLN A 1 141 ? -5.983 14.493 16.585 1.00 89.69 141 GLN A CA 1
ATOM 1105 C C . GLN A 1 141 ? -6.702 15.743 17.114 1.00 89.69 141 GLN A C 1
ATOM 1107 O O . GLN A 1 141 ? -7.929 15.741 17.230 1.00 89.69 141 GLN A O 1
ATOM 1112 N N . GLU A 1 142 ? -5.983 16.842 17.349 1.00 91.00 142 GLU A N 1
ATOM 1113 C CA . GLU A 1 142 ? -6.558 18.115 17.787 1.00 91.00 142 GLU A CA 1
ATOM 1114 C C . GLU A 1 142 ? -7.551 18.652 16.746 1.00 91.00 142 GLU A C 1
ATOM 1116 O O . GLU A 1 142 ? -8.700 18.945 17.089 1.00 91.00 142 GLU A O 1
ATOM 1121 N N . ARG A 1 143 ? -7.164 18.701 15.460 1.00 89.56 143 ARG A N 1
ATOM 1122 C CA . ARG A 1 143 ? -8.067 19.121 14.371 1.00 89.56 143 ARG A CA 1
ATOM 1123 C C . ARG A 1 143 ? -9.331 18.267 14.305 1.00 89.56 143 ARG A C 1
ATOM 1125 O O . ARG A 1 143 ? -10.410 18.801 14.058 1.00 89.56 143 ARG A O 1
ATOM 1132 N N . PHE A 1 144 ? -9.215 16.961 14.532 1.00 87.25 144 PHE A N 1
ATOM 1133 C CA . PHE A 1 144 ? -10.367 16.064 14.545 1.00 87.25 144 PHE A CA 1
ATOM 1134 C C . PHE A 1 144 ? -11.277 16.291 15.754 1.00 87.25 144 PHE A C 1
ATOM 1136 O O . PHE A 1 144 ? -12.494 16.375 15.589 1.00 87.25 144 PHE A O 1
ATOM 1143 N N . SER A 1 145 ? -10.701 16.469 16.945 1.00 86.88 145 SER A N 1
ATOM 1144 C CA . SER A 1 145 ? -11.455 16.728 18.180 1.00 86.88 145 SER A CA 1
ATOM 1145 C C . SER A 1 145 ? -12.274 18.024 18.125 1.00 86.88 145 SER A C 1
ATOM 1147 O O . SER A 1 145 ? -13.331 18.127 18.743 1.00 86.88 145 SER A O 1
ATOM 1149 N N . GLN A 1 146 ? -11.827 19.008 17.337 1.00 86.25 146 GLN A N 1
ATOM 1150 C CA . GLN A 1 146 ? -12.580 20.238 17.078 1.00 86.25 146 GLN A CA 1
ATOM 1151 C C . GLN A 1 146 ? -13.775 20.016 16.136 1.00 86.25 146 GLN A C 1
ATOM 1153 O O . GLN A 1 146 ? -14.739 20.779 16.181 1.00 86.25 146 GLN A O 1
ATOM 1158 N N . ALA A 1 147 ? -13.720 18.992 15.280 1.00 82.25 147 ALA A N 1
ATOM 1159 C CA . ALA A 1 147 ? -14.739 18.701 14.273 1.00 82.25 147 ALA A CA 1
ATOM 1160 C C . ALA A 1 147 ? -15.766 17.646 14.723 1.00 82.25 147 ALA A C 1
ATOM 1162 O O . ALA A 1 147 ? -16.897 17.662 14.237 1.00 82.25 147 ALA A O 1
ATOM 1163 N N . THR A 1 148 ? -15.396 16.742 15.638 1.00 80.25 148 THR A N 1
ATOM 1164 C CA . THR A 1 148 ? -16.214 15.585 16.039 1.00 80.25 148 THR A CA 1
ATOM 1165 C C . THR A 1 148 ? -16.201 15.385 17.555 1.00 80.25 148 THR A C 1
ATOM 1167 O O . THR A 1 148 ? -15.175 15.542 18.205 1.00 80.25 148 THR A O 1
ATOM 1170 N N . SER A 1 149 ? -17.349 15.010 18.130 1.00 70.88 149 SER A N 1
ATOM 1171 C CA . SER A 1 149 ? -17.515 14.810 19.579 1.00 70.88 149 SER A CA 1
ATOM 1172 C C . SER A 1 149 ? -17.165 13.405 20.079 1.00 70.88 149 SER A C 1
ATOM 1174 O O . SER A 1 149 ? -17.022 13.213 21.285 1.00 70.88 149 SER A O 1
ATOM 1176 N N . VAL A 1 150 ? -17.063 12.421 19.182 1.00 73.88 150 VAL A N 1
ATOM 1177 C CA . VAL A 1 150 ? -16.743 11.030 19.521 1.00 73.88 150 VAL A CA 1
ATOM 1178 C C . VAL A 1 150 ? -15.271 10.766 19.202 1.00 73.88 150 VAL A C 1
ATOM 1180 O O . VAL A 1 150 ? -14.881 10.918 18.042 1.00 73.88 150 VAL A O 1
ATOM 1183 N N . PRO A 1 151 ? -14.446 10.401 20.200 1.00 64.81 151 PRO A N 1
ATOM 1184 C CA . PRO A 1 151 ? -13.053 10.073 19.955 1.00 64.81 151 PRO A CA 1
ATOM 1185 C C . PRO A 1 151 ? -12.943 8.761 19.159 1.00 64.81 151 PRO A C 1
ATOM 1187 O O . PRO A 1 151 ? -13.777 7.867 19.336 1.00 64.81 151 PRO A O 1
ATOM 1190 N N . PRO A 1 152 ? -11.924 8.619 18.299 1.00 67.44 152 PRO A N 1
ATOM 1191 C CA . PRO A 1 152 ? -11.662 7.366 17.612 1.00 67.44 152 PRO A CA 1
ATOM 1192 C C . PRO A 1 152 ? -11.207 6.280 18.593 1.00 67.44 152 PRO A C 1
ATOM 1194 O O . PRO A 1 152 ? -10.683 6.565 19.669 1.00 67.44 152 PRO A O 1
ATOM 1197 N N . SER A 1 153 ? -11.387 5.017 18.210 1.00 73.94 153 SER A N 1
ATOM 1198 C CA . SER A 1 153 ? -10.925 3.893 19.022 1.00 73.94 153 SER A CA 1
ATOM 1199 C C . SER A 1 153 ? -9.423 3.669 18.836 1.00 73.94 153 SER A C 1
ATOM 1201 O O . SER A 1 153 ? -8.994 3.059 17.854 1.00 73.94 153 SER A O 1
ATOM 1203 N N . ASP A 1 154 ? -8.625 4.088 19.821 1.00 76.38 154 ASP A N 1
ATOM 1204 C CA . ASP A 1 154 ? -7.172 3.845 19.862 1.00 76.38 154 ASP A CA 1
ATOM 1205 C C . ASP A 1 154 ? -6.817 2.353 19.741 1.00 76.38 154 ASP A C 1
ATOM 1207 O O . ASP A 1 154 ? -5.744 1.989 19.261 1.00 76.38 154 ASP A O 1
ATOM 1211 N N . THR A 1 155 ? -7.739 1.465 20.131 1.00 86.12 155 THR A N 1
ATOM 1212 C CA . THR A 1 155 ? -7.538 0.008 20.068 1.00 86.12 155 THR A CA 1
ATOM 1213 C C . THR A 1 155 ? -7.521 -0.556 18.647 1.00 86.12 155 THR A C 1
ATOM 1215 O O . THR A 1 155 ? -6.916 -1.603 18.428 1.00 86.12 155 THR A O 1
ATOM 1218 N N . LEU A 1 156 ? -8.151 0.123 17.681 1.00 89.88 156 LEU A N 1
ATOM 1219 C CA . LEU A 1 156 ? -8.161 -0.290 16.272 1.00 89.88 156 LEU A CA 1
ATOM 1220 C C . LEU A 1 156 ? -6.956 0.252 15.507 1.00 89.88 156 LEU A C 1
ATOM 1222 O O . LEU A 1 156 ? -6.515 -0.345 14.528 1.00 89.88 156 LEU A O 1
ATOM 1226 N N . LEU A 1 157 ? -6.430 1.393 15.951 1.00 91.31 157 LEU A N 1
ATOM 1227 C CA . LEU A 1 157 ? -5.504 2.201 15.174 1.00 91.31 157 LEU A CA 1
ATOM 1228 C C . LEU A 1 157 ? -4.160 1.506 14.939 1.00 91.31 157 LEU A C 1
ATOM 1230 O O . LEU A 1 157 ? -3.711 1.422 13.798 1.00 91.31 157 LEU A O 1
ATOM 1234 N N . ALA A 1 158 ? -3.524 0.997 15.998 1.00 91.62 158 ALA A N 1
ATOM 1235 C CA . ALA A 1 158 ? -2.224 0.334 15.881 1.00 91.62 158 ALA A CA 1
ATOM 1236 C C . ALA A 1 158 ? -2.287 -0.958 15.034 1.00 91.62 158 ALA A C 1
ATOM 1238 O O . ALA A 1 158 ? -1.490 -1.076 14.098 1.00 91.62 158 ALA A O 1
ATOM 1239 N N . PRO A 1 159 ? -3.249 -1.883 15.259 1.00 93.75 159 PRO A N 1
ATOM 1240 C CA . PRO A 1 159 ? -3.456 -3.027 14.371 1.00 93.75 159 PRO A CA 1
ATOM 1241 C C . PRO A 1 159 ? -3.695 -2.625 12.913 1.00 93.75 159 PRO A C 1
ATOM 1243 O O . PRO A 1 159 ? -3.065 -3.185 12.020 1.00 93.75 159 PRO A O 1
ATOM 1246 N N . ALA A 1 160 ? -4.566 -1.641 12.660 1.00 95.94 160 ALA A N 1
ATOM 1247 C CA . ALA A 1 160 ? -4.886 -1.184 11.309 1.00 95.94 160 ALA A CA 1
ATOM 1248 C C . ALA A 1 160 ? -3.665 -0.599 10.588 1.00 95.94 160 ALA A C 1
ATOM 1250 O O . ALA A 1 160 ? -3.430 -0.915 9.422 1.00 95.94 160 ALA A O 1
ATOM 1251 N N . ALA A 1 161 ? -2.875 0.225 11.280 1.00 96.50 161 ALA A N 1
ATOM 1252 C CA . ALA A 1 161 ? -1.676 0.841 10.728 1.00 96.50 161 ALA A CA 1
ATOM 1253 C C . ALA A 1 161 ? -0.629 -0.206 10.319 1.00 96.50 161 ALA A C 1
ATOM 1255 O O . ALA A 1 161 ? -0.128 -0.155 9.197 1.00 96.50 161 ALA A O 1
ATOM 1256 N N . LEU A 1 162 ? -0.339 -1.189 11.179 1.00 95.88 162 LEU A N 1
ATOM 1257 C CA . LEU A 1 162 ? 0.588 -2.280 10.850 1.00 95.88 162 LEU A CA 1
ATOM 1258 C C . LEU A 1 162 ? 0.069 -3.138 9.692 1.00 95.88 162 LEU A C 1
ATOM 1260 O O . LEU A 1 162 ? 0.807 -3.436 8.755 1.00 95.88 162 LEU A O 1
ATOM 1264 N N . TYR A 1 163 ? -1.220 -3.477 9.727 1.00 97.75 163 TYR A N 1
ATOM 1265 C CA . TYR A 1 163 ? -1.872 -4.272 8.692 1.00 97.75 163 TYR A CA 1
ATOM 1266 C C . TYR A 1 163 ? -1.780 -3.605 7.315 1.00 97.75 163 TYR A C 1
ATOM 1268 O O . TYR A 1 163 ? -1.393 -4.234 6.331 1.00 97.75 163 TYR A O 1
ATOM 1276 N N . LEU A 1 164 ? -2.093 -2.310 7.242 1.00 98.38 164 LEU A N 1
ATOM 1277 C CA . LEU A 1 164 ? -2.030 -1.542 6.001 1.00 98.38 164 LEU A CA 1
ATOM 1278 C C . LEU A 1 164 ? -0.592 -1.303 5.544 1.00 98.38 164 LEU A C 1
ATOM 1280 O O . LEU A 1 164 ? -0.336 -1.380 4.346 1.00 98.38 164 LEU A O 1
ATOM 1284 N N . THR A 1 165 ? 0.352 -1.106 6.465 1.00 98.06 165 THR A N 1
ATOM 1285 C CA . THR A 1 165 ? 1.781 -1.001 6.126 1.00 98.06 165 THR A CA 1
ATOM 1286 C C . THR A 1 165 ? 2.261 -2.263 5.409 1.00 98.06 165 THR A C 1
ATOM 1288 O O . THR A 1 165 ? 2.798 -2.166 4.307 1.00 98.06 165 THR A O 1
ATOM 1291 N N . ALA A 1 166 ? 1.974 -3.446 5.963 1.00 97.94 166 ALA A N 1
ATOM 1292 C CA . ALA A 1 166 ? 2.347 -4.724 5.353 1.00 97.94 166 ALA A CA 1
ATOM 1293 C C . ALA A 1 166 ? 1.731 -4.910 3.952 1.00 97.94 166 ALA A C 1
ATOM 1295 O O . ALA A 1 166 ? 2.409 -5.351 3.021 1.00 97.94 166 ALA A O 1
ATOM 1296 N N . ILE A 1 167 ? 0.465 -4.512 3.766 1.00 98.25 167 ILE A N 1
ATOM 1297 C CA . ILE A 1 167 ? -0.189 -4.524 2.448 1.00 98.25 167 ILE A CA 1
ATOM 1298 C C . ILE A 1 167 ? 0.571 -3.626 1.464 1.00 98.25 167 ILE A C 1
ATOM 1300 O O . ILE A 1 167 ? 0.912 -4.066 0.365 1.00 98.25 167 ILE A O 1
ATOM 1304 N N . LEU A 1 168 ? 0.834 -2.371 1.838 1.00 97.31 168 LEU A N 1
ATOM 1305 C CA . LEU A 1 168 ? 1.478 -1.388 0.963 1.00 97.31 168 LEU A CA 1
ATOM 1306 C C . LEU A 1 168 ? 2.899 -1.817 0.572 1.00 97.31 168 LEU A C 1
ATOM 1308 O O . LEU A 1 168 ? 3.254 -1.747 -0.607 1.00 97.31 168 LEU A O 1
ATOM 1312 N N . GLU A 1 169 ? 3.690 -2.320 1.522 1.00 94.81 169 GLU A N 1
ATOM 1313 C CA . GLU A 1 169 ? 5.043 -2.824 1.267 1.00 94.81 169 GLU A CA 1
ATOM 1314 C C . GLU A 1 169 ? 5.056 -4.035 0.333 1.00 94.81 169 GLU A C 1
ATOM 1316 O O . GLU A 1 169 ? 5.915 -4.137 -0.554 1.00 94.81 169 GLU A O 1
ATOM 1321 N N . HIS A 1 170 ? 4.088 -4.943 0.486 1.00 94.94 170 HIS A N 1
ATOM 1322 C CA . HIS A 1 170 ? 3.977 -6.103 -0.386 1.00 94.94 170 HIS A CA 1
ATOM 1323 C C . HIS A 1 170 ? 3.700 -5.684 -1.837 1.00 94.94 170 HIS A C 1
ATOM 1325 O O . HIS A 1 170 ? 4.398 -6.124 -2.759 1.00 94.94 170 HIS A O 1
ATOM 1331 N N . ILE A 1 171 ? 2.731 -4.783 -2.050 1.00 92.94 171 ILE A N 1
ATOM 1332 C CA . ILE A 1 171 ? 2.414 -4.243 -3.382 1.00 92.94 171 ILE A CA 1
ATOM 1333 C C . ILE A 1 171 ? 3.629 -3.544 -3.987 1.00 92.94 171 ILE A C 1
ATOM 1335 O O . ILE A 1 171 ? 4.003 -3.821 -5.127 1.00 92.94 171 ILE A O 1
ATOM 1339 N N . LEU A 1 172 ? 4.285 -2.686 -3.212 1.00 89.94 172 LEU A N 1
ATOM 1340 C CA . LEU A 1 172 ? 5.485 -1.967 -3.616 1.00 89.94 172 LEU A CA 1
ATOM 1341 C C . LEU A 1 172 ? 6.612 -2.912 -4.054 1.00 89.94 172 LEU A C 1
ATOM 1343 O O . LEU A 1 172 ? 7.204 -2.730 -5.120 1.00 89.94 172 LEU A O 1
ATOM 1347 N N . THR A 1 173 ? 6.877 -3.958 -3.274 1.00 88.56 173 THR A N 1
ATOM 1348 C CA . THR A 1 173 ? 7.914 -4.950 -3.581 1.00 88.56 173 THR A CA 1
ATOM 1349 C C . THR A 1 173 ? 7.567 -5.769 -4.826 1.00 88.56 173 THR A C 1
ATOM 1351 O O . THR A 1 173 ? 8.464 -6.165 -5.576 1.00 88.56 173 THR A O 1
ATOM 1354 N N . SER A 1 174 ? 6.281 -6.034 -5.077 1.00 88.94 174 SER A N 1
ATOM 1355 C CA . SER A 1 174 ? 5.829 -6.691 -6.309 1.00 88.94 174 SER A CA 1
ATOM 1356 C C . SER A 1 174 ? 6.018 -5.785 -7.531 1.00 88.94 174 SER A C 1
ATOM 1358 O O . SER A 1 174 ? 6.741 -6.145 -8.463 1.00 88.94 174 SER A O 1
ATOM 1360 N N . VAL A 1 175 ? 5.487 -4.557 -7.485 1.00 86.69 175 VAL A N 1
ATOM 1361 C CA . VAL A 1 175 ? 5.604 -3.563 -8.570 1.00 86.69 175 VAL A CA 1
ATOM 1362 C C . VAL A 1 175 ? 7.069 -3.264 -8.890 1.00 86.69 175 VAL A C 1
ATOM 1364 O O . VAL A 1 175 ? 7.461 -3.219 -10.058 1.00 86.69 175 VAL A O 1
ATOM 1367 N N . GLY A 1 176 ? 7.907 -3.120 -7.861 1.00 83.88 176 GLY A N 1
ATOM 1368 C CA . GLY A 1 176 ? 9.344 -2.921 -8.010 1.00 83.88 176 GLY A CA 1
ATOM 1369 C C . GLY A 1 176 ? 10.031 -4.068 -8.758 1.00 83.88 176 GLY A C 1
ATOM 1370 O O . GLY A 1 176 ? 10.833 -3.824 -9.663 1.00 83.88 176 GLY A O 1
ATOM 1371 N N . ARG A 1 177 ? 9.680 -5.322 -8.441 1.00 83.19 177 ARG A N 1
ATOM 1372 C CA . ARG A 1 177 ? 10.208 -6.513 -9.127 1.00 83.19 177 ARG A CA 1
ATOM 1373 C C . ARG A 1 177 ? 9.800 -6.561 -10.598 1.00 83.19 177 ARG A C 1
ATOM 1375 O O . ARG A 1 177 ? 10.653 -6.845 -11.440 1.00 83.19 177 ARG A O 1
ATOM 1382 N N . VAL A 1 178 ? 8.542 -6.255 -10.917 1.00 84.25 178 VAL A N 1
ATOM 1383 C CA . VAL A 1 178 ? 8.058 -6.232 -12.309 1.00 84.25 178 VAL A CA 1
ATOM 1384 C C . VAL A 1 178 ? 8.771 -5.138 -13.105 1.00 84.25 178 VAL A C 1
ATOM 1386 O O . VAL A 1 178 ? 9.338 -5.417 -14.160 1.00 84.25 178 VAL A O 1
ATOM 1389 N N . ALA A 1 179 ? 8.864 -3.921 -12.559 1.00 82.88 179 ALA A N 1
ATOM 1390 C CA . ALA A 1 179 ? 9.575 -2.817 -13.204 1.00 82.88 179 ALA A CA 1
ATOM 1391 C C . ALA A 1 179 ? 11.072 -3.115 -13.431 1.00 82.88 179 ALA A C 1
ATOM 1393 O O . ALA A 1 179 ? 11.664 -2.657 -14.415 1.00 82.88 179 ALA A O 1
ATOM 1394 N N . ALA A 1 180 ? 11.696 -3.892 -12.541 1.00 79.06 180 ALA A N 1
ATOM 1395 C CA . ALA A 1 180 ? 13.094 -4.292 -12.666 1.00 79.06 180 ALA A CA 1
ATOM 1396 C C . ALA A 1 180 ? 13.327 -5.410 -13.696 1.00 79.06 180 ALA A C 1
ATOM 1398 O O . ALA A 1 180 ? 14.400 -5.443 -14.305 1.00 79.06 180 ALA A O 1
ATOM 1399 N N . ARG A 1 181 ? 12.363 -6.318 -13.905 1.00 75.75 181 ARG A N 1
ATOM 1400 C CA . ARG A 1 181 ? 12.530 -7.516 -14.748 1.00 75.75 181 ARG A CA 1
ATOM 1401 C C . ARG A 1 181 ? 12.829 -7.174 -16.208 1.00 75.75 181 ARG A C 1
ATOM 1403 O O . ARG A 1 181 ? 13.790 -7.696 -16.770 1.00 75.75 181 ARG A O 1
ATOM 1410 N N . ASP A 1 182 ? 12.054 -6.262 -16.786 1.00 65.19 182 ASP A N 1
ATOM 1411 C CA . ASP A 1 182 ? 11.997 -6.078 -18.244 1.00 65.19 182 ASP A CA 1
ATOM 1412 C C . ASP A 1 182 ? 12.825 -4.881 -18.750 1.00 65.19 182 ASP A C 1
ATOM 1414 O O . ASP A 1 182 ? 12.978 -4.648 -19.951 1.00 65.19 182 ASP A O 1
ATOM 1418 N N . SER A 1 183 ? 13.457 -4.135 -17.843 1.00 68.69 183 SER A N 1
ATOM 1419 C CA . SER A 1 183 ? 14.327 -3.026 -18.229 1.00 68.69 183 SER A CA 1
ATOM 1420 C C . SER A 1 183 ? 15.701 -3.543 -18.675 1.00 68.69 183 SER A C 1
ATOM 1422 O O . SER A 1 183 ? 16.325 -4.344 -17.994 1.00 68.69 183 SER A O 1
ATOM 1424 N N . SER A 1 184 ? 16.269 -3.059 -19.777 1.00 69.19 184 SER A N 1
ATOM 1425 C CA . SER A 1 184 ? 17.693 -3.297 -20.107 1.00 69.19 184 SER A CA 1
ATOM 1426 C C . SER A 1 184 ? 18.636 -2.315 -19.396 1.00 69.19 184 SER A C 1
ATOM 1428 O O . SER A 1 184 ? 19.850 -2.331 -19.602 1.00 69.19 184 SER A O 1
ATOM 1430 N N . ARG A 1 185 ? 18.076 -1.416 -18.578 1.00 73.44 185 ARG A N 1
ATOM 1431 C CA . ARG A 1 185 ? 18.765 -0.270 -17.986 1.00 73.44 185 ARG A CA 1
ATOM 1432 C C . ARG A 1 185 ? 18.941 -0.452 -16.482 1.00 73.44 185 ARG A C 1
ATOM 1434 O O . ARG A 1 185 ? 18.102 -1.020 -15.791 1.00 73.44 185 ARG A O 1
ATOM 1441 N N . VAL A 1 186 ? 20.003 0.159 -15.964 1.00 82.94 186 VAL A N 1
ATOM 1442 C CA . VAL A 1 186 ? 20.305 0.263 -14.522 1.00 82.94 186 VAL A CA 1
ATOM 1443 C C . VAL A 1 186 ? 19.352 1.240 -13.808 1.00 82.94 186 VAL A C 1
ATOM 1445 O O . VAL A 1 186 ? 19.375 1.365 -12.592 1.00 82.94 186 VAL A O 1
ATOM 1448 N N . SER A 1 187 ? 18.492 1.951 -14.547 1.00 86.00 187 SER A N 1
ATOM 1449 C CA . SER A 1 187 ? 17.463 2.809 -13.953 1.00 86.00 187 SER A CA 1
ATOM 1450 C C . SER A 1 187 ? 16.151 2.755 -14.724 1.00 86.00 187 SER A C 1
ATOM 1452 O O . SER A 1 187 ? 16.184 2.701 -15.958 1.00 86.00 187 SER A O 1
ATOM 1454 N N . ALA A 1 188 ? 15.031 2.825 -14.004 1.00 86.38 188 ALA A N 1
ATOM 1455 C CA . ALA A 1 188 ? 13.690 2.941 -14.567 1.00 86.38 188 ALA A CA 1
ATOM 1456 C C . ALA A 1 188 ? 13.134 4.357 -14.441 1.00 86.38 188 ALA A C 1
ATOM 1458 O O . ALA A 1 188 ? 13.276 5.033 -13.421 1.00 86.38 188 ALA A O 1
ATOM 1459 N N . ASN A 1 189 ? 12.507 4.817 -15.517 1.00 90.44 189 ASN A N 1
ATOM 1460 C CA . ASN A 1 189 ? 11.739 6.053 -15.552 1.00 90.44 189 ASN A CA 1
ATOM 1461 C C . ASN A 1 189 ? 10.233 5.768 -15.377 1.00 90.44 189 ASN A C 1
ATOM 1463 O O . ASN A 1 189 ? 9.813 4.625 -15.220 1.00 90.44 189 ASN A O 1
ATOM 1467 N N . VAL A 1 190 ? 9.415 6.822 -15.431 1.00 92.44 190 VAL A N 1
ATOM 1468 C CA . VAL A 1 190 ? 7.952 6.710 -15.302 1.00 92.44 190 VAL A CA 1
ATOM 1469 C C . VAL A 1 190 ? 7.332 5.860 -16.412 1.00 92.44 190 VAL A C 1
ATOM 1471 O O . VAL A 1 190 ? 6.345 5.181 -16.177 1.00 92.44 190 VAL A O 1
ATOM 1474 N N . ASN A 1 191 ? 7.911 5.853 -17.614 1.00 91.88 191 ASN A N 1
ATOM 1475 C CA . ASN A 1 191 ? 7.433 5.010 -18.706 1.00 91.88 191 ASN A CA 1
ATOM 1476 C C . ASN A 1 191 ? 7.685 3.521 -18.442 1.00 91.88 191 ASN A C 1
ATOM 1478 O O . ASN A 1 191 ? 6.813 2.705 -18.722 1.00 91.88 191 ASN A O 1
ATOM 1482 N N . ASP A 1 192 ? 8.848 3.173 -17.893 1.00 89.62 192 ASP A N 1
ATOM 1483 C CA . ASP A 1 192 ? 9.164 1.793 -17.517 1.00 89.62 192 ASP A CA 1
ATOM 1484 C C . ASP A 1 192 ? 8.199 1.311 -16.413 1.00 89.62 192 ASP A C 1
ATOM 1486 O O . ASP A 1 192 ? 7.632 0.228 -16.520 1.00 89.62 192 ASP A O 1
ATOM 1490 N N . LEU A 1 193 ? 7.922 2.163 -15.414 1.00 91.94 193 LEU A N 1
ATOM 1491 C CA . LEU A 1 193 ? 6.915 1.909 -14.374 1.00 91.94 193 LEU A CA 1
ATOM 1492 C C . LEU A 1 193 ? 5.499 1.754 -14.953 1.00 91.94 193 LEU A C 1
ATOM 1494 O O . LEU A 1 193 ? 4.795 0.809 -14.616 1.00 91.94 193 LEU A O 1
ATOM 1498 N N . PHE A 1 194 ? 5.079 2.676 -15.820 1.00 94.56 194 PHE A N 1
ATOM 1499 C CA . PHE A 1 194 ? 3.758 2.642 -16.447 1.00 94.56 194 PHE A CA 1
ATOM 1500 C C . PHE A 1 194 ? 3.556 1.364 -17.264 1.00 94.56 194 PHE A C 1
ATOM 1502 O O . PHE A 1 194 ? 2.504 0.740 -17.182 1.00 94.56 194 PHE A O 1
ATOM 1509 N N . THR A 1 195 ? 4.582 0.966 -18.021 1.00 92.75 195 THR A N 1
ATOM 1510 C CA . THR A 1 195 ? 4.571 -0.269 -18.813 1.00 92.75 195 THR A CA 1
ATOM 1511 C C . THR A 1 195 ? 4.438 -1.481 -17.895 1.00 92.75 195 THR A C 1
ATOM 1513 O O . THR A 1 195 ? 3.527 -2.278 -18.086 1.00 92.75 195 THR A O 1
ATOM 1516 N N . ALA A 1 196 ? 5.253 -1.558 -16.838 1.00 91.38 196 ALA A N 1
ATOM 1517 C CA . ALA A 1 196 ? 5.195 -2.638 -15.854 1.00 91.38 196 ALA A CA 1
ATOM 1518 C C . ALA A 1 196 ? 3.808 -2.781 -15.201 1.00 91.38 196 ALA A C 1
ATOM 1520 O O . ALA A 1 196 ? 3.289 -3.887 -15.094 1.00 91.38 196 ALA A O 1
ATOM 1521 N N . LEU A 1 197 ? 3.176 -1.667 -14.818 1.00 94.19 197 LEU A N 1
ATOM 1522 C CA . LEU A 1 197 ? 1.828 -1.664 -14.236 1.00 94.19 197 LEU A CA 1
ATOM 1523 C C . LEU A 1 197 ? 0.726 -2.040 -15.241 1.00 94.19 197 LEU A C 1
ATOM 1525 O O . LEU A 1 197 ? -0.334 -2.509 -14.835 1.00 94.19 197 LEU A O 1
ATOM 1529 N N . CYS A 1 198 ? 0.947 -1.805 -16.537 1.00 95.06 198 CYS A N 1
ATOM 1530 C CA . CYS A 1 198 ? 0.003 -2.184 -17.591 1.00 95.06 198 CYS A CA 1
ATOM 1531 C C . CYS A 1 198 ? 0.135 -3.650 -18.015 1.00 95.06 198 CYS A C 1
ATOM 1533 O O . CYS A 1 198 ? -0.849 -4.239 -18.451 1.00 95.06 198 CYS A O 1
ATOM 1535 N N . GLU A 1 199 ? 1.337 -4.217 -17.927 1.00 93.31 199 GLU A N 1
ATOM 1536 C CA . GLU A 1 199 ? 1.624 -5.603 -18.316 1.00 93.31 199 GLU A CA 1
ATOM 1537 C C . GLU A 1 199 ? 1.357 -6.611 -17.190 1.00 93.31 199 GLU A C 1
ATOM 1539 O O . GLU A 1 199 ? 1.217 -7.805 -17.452 1.00 93.31 199 GLU A O 1
ATOM 1544 N N . ASP A 1 200 ? 1.282 -6.154 -15.940 1.00 93.31 200 ASP A N 1
ATOM 1545 C CA . ASP A 1 200 ? 0.973 -7.004 -14.797 1.00 93.31 200 ASP A CA 1
ATOM 1546 C C . ASP A 1 200 ? -0.544 -7.142 -14.588 1.00 93.31 200 ASP A C 1
ATOM 1548 O O . ASP A 1 200 ? -1.192 -6.316 -13.938 1.00 93.31 200 ASP A O 1
ATOM 1552 N N . ASP A 1 201 ? -1.104 -8.243 -15.097 1.00 94.38 201 ASP A N 1
ATOM 1553 C CA . ASP A 1 201 ? -2.517 -8.619 -14.941 1.00 94.38 201 ASP A CA 1
ATOM 1554 C C . ASP A 1 201 ? -2.988 -8.629 -13.475 1.00 94.38 201 ASP A C 1
ATOM 1556 O O . ASP A 1 201 ? -4.175 -8.434 -13.198 1.00 94.38 201 ASP A O 1
ATOM 1560 N N . SER A 1 202 ? -2.077 -8.856 -12.521 1.00 95.56 202 SER A N 1
ATOM 1561 C CA . SER A 1 202 ? -2.427 -8.947 -11.106 1.00 95.56 202 SER A CA 1
ATOM 1562 C C . SER A 1 202 ? -2.770 -7.590 -10.485 1.00 95.56 202 SER A C 1
ATOM 1564 O O . SER A 1 202 ? -3.555 -7.557 -9.537 1.00 95.56 202 SER A O 1
ATOM 1566 N N . ILE A 1 203 ? -2.248 -6.483 -11.023 1.00 95.50 203 ILE A N 1
ATOM 1567 C CA . ILE A 1 203 ? -2.464 -5.122 -10.503 1.00 95.50 203 ILE A CA 1
ATOM 1568 C C . ILE A 1 203 ? -3.163 -4.199 -11.505 1.00 95.50 203 ILE A C 1
ATOM 1570 O O . ILE A 1 203 ? -3.799 -3.227 -11.095 1.00 95.50 203 ILE A O 1
ATOM 1574 N N . TYR A 1 204 ? -3.112 -4.506 -12.805 1.00 96.31 204 TYR A N 1
ATOM 1575 C CA . TYR A 1 204 ? -3.606 -3.623 -13.860 1.00 96.31 204 TYR A CA 1
ATOM 1576 C C . TYR A 1 204 ? -5.070 -3.210 -13.673 1.00 96.31 204 TYR A C 1
ATOM 1578 O O . TYR A 1 204 ? -5.409 -2.041 -13.856 1.00 96.31 204 TYR A O 1
ATOM 1586 N N . GLY A 1 205 ? -5.941 -4.142 -13.269 1.00 96.69 205 GLY A N 1
ATOM 1587 C CA . GLY A 1 205 ? -7.357 -3.849 -13.026 1.00 96.69 205 GLY A CA 1
ATOM 1588 C C . GLY A 1 205 ? -7.565 -2.759 -11.968 1.00 96.69 205 GLY A C 1
ATOM 1589 O O . GLY A 1 205 ? -8.331 -1.822 -12.197 1.00 96.69 205 GLY A O 1
ATOM 1590 N N . LEU A 1 206 ? -6.829 -2.849 -10.856 1.00 96.50 206 LEU A N 1
ATOM 1591 C CA . LEU A 1 206 ? -6.817 -1.839 -9.799 1.00 96.50 206 LEU A CA 1
ATOM 1592 C C . LEU A 1 206 ? -6.217 -0.530 -10.321 1.00 96.50 206 LEU A C 1
ATOM 1594 O O . LEU A 1 206 ? -6.875 0.507 -10.267 1.00 96.50 206 LEU A O 1
ATOM 1598 N N . PHE A 1 207 ? -5.009 -0.594 -10.888 1.00 96.94 207 PHE A N 1
ATOM 1599 C CA . PHE A 1 207 ? -4.279 0.570 -11.385 1.00 96.94 207 PHE A CA 1
ATOM 1600 C C . PHE A 1 207 ? -5.105 1.385 -12.384 1.00 96.94 207 PHE A C 1
ATOM 1602 O O . PHE A 1 207 ? -5.208 2.598 -12.251 1.00 96.94 207 PHE A O 1
ATOM 1609 N N . ARG A 1 208 ? -5.764 0.729 -13.341 1.00 97.38 208 ARG A N 1
ATOM 1610 C CA . ARG A 1 208 ? -6.605 1.378 -14.355 1.00 97.38 208 ARG A CA 1
ATOM 1611 C C . ARG A 1 208 ? -7.818 2.105 -13.769 1.00 97.38 208 ARG A C 1
ATOM 1613 O O . ARG A 1 208 ? -8.316 3.043 -14.385 1.00 97.38 208 ARG A O 1
ATOM 1620 N N . SER A 1 209 ? -8.328 1.647 -12.628 1.00 96.06 209 SER A N 1
ATOM 1621 C CA . SER A 1 209 ? -9.478 2.269 -11.960 1.00 96.06 209 SER A CA 1
ATOM 1622 C C . SER A 1 209 ? -9.103 3.491 -11.115 1.00 96.06 209 SER A C 1
ATOM 1624 O O . SER A 1 209 ? -9.982 4.272 -10.751 1.00 96.06 209 SER A O 1
ATOM 1626 N N . MET A 1 210 ? -7.811 3.670 -10.828 1.00 95.88 210 MET A N 1
ATOM 1627 C CA . MET A 1 210 ? -7.286 4.767 -10.022 1.00 95.88 210 MET A CA 1
ATOM 1628 C C . MET A 1 210 ? -7.088 6.043 -10.844 1.00 95.88 210 MET A C 1
ATOM 1630 O O . MET A 1 210 ? -6.777 6.021 -12.033 1.00 95.88 210 MET A O 1
ATOM 1634 N N . ARG A 1 211 ? -7.192 7.190 -10.181 1.00 95.25 211 ARG A N 1
ATOM 1635 C CA . ARG A 1 211 ? -6.963 8.531 -10.731 1.00 95.25 211 ARG A CA 1
ATOM 1636 C C . ARG A 1 211 ? -5.494 8.746 -11.086 1.00 95.25 211 ARG A C 1
ATOM 1638 O O . ARG A 1 211 ? -5.197 9.417 -12.074 1.00 95.25 211 ARG A O 1
ATOM 1645 N N . VAL A 1 212 ? -4.577 8.145 -10.326 1.00 95.31 212 VAL A N 1
ATOM 1646 C CA . VAL A 1 212 ? -3.133 8.169 -10.586 1.00 95.31 212 VAL A CA 1
ATOM 1647 C C . VAL A 1 212 ? -2.779 7.566 -11.951 1.00 95.31 212 VAL A C 1
ATOM 1649 O O . VAL A 1 212 ? -1.743 7.920 -12.513 1.00 95.31 212 VAL A O 1
ATOM 1652 N N . TYR A 1 213 ? -3.647 6.729 -12.536 1.00 96.88 213 TYR A N 1
ATOM 1653 C CA . TYR A 1 213 ? -3.470 6.199 -13.889 1.00 96.88 213 TYR A CA 1
ATOM 1654 C C . TYR 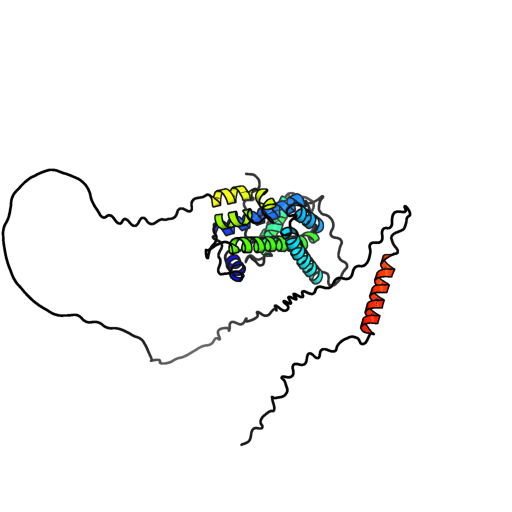A 1 213 ? -3.249 7.314 -14.912 1.00 96.88 213 TYR A C 1
ATOM 1656 O O . TYR A 1 213 ? -2.237 7.321 -15.612 1.00 96.88 213 TYR A O 1
ATOM 1664 N N . GLU A 1 214 ? -4.160 8.291 -14.963 1.00 95.56 214 GLU A N 1
ATOM 1665 C CA . GLU A 1 214 ? -4.100 9.396 -15.927 1.00 95.56 214 GLU A CA 1
ATOM 1666 C C . GLU A 1 214 ? -2.849 10.256 -15.703 1.00 95.56 214 GLU A C 1
ATOM 1668 O O . GLU A 1 214 ? -2.208 10.711 -16.653 1.00 95.56 214 GLU A O 1
ATOM 1673 N N . GLN A 1 215 ? -2.465 10.445 -14.437 1.00 94.62 215 GLN A N 1
ATOM 1674 C CA . GLN A 1 215 ? -1.270 11.197 -14.065 1.00 94.62 215 GLN A CA 1
ATOM 1675 C C . GLN A 1 215 ? 0.008 10.494 -14.537 1.00 94.62 215 GLN A C 1
ATOM 1677 O O . GLN A 1 215 ? 0.858 11.122 -15.173 1.00 94.62 215 GLN A O 1
ATOM 1682 N N . ILE A 1 216 ? 0.151 9.197 -14.257 1.00 94.81 216 ILE A N 1
ATOM 1683 C CA . ILE A 1 216 ? 1.328 8.413 -14.650 1.00 94.81 216 ILE A CA 1
ATOM 1684 C C . ILE A 1 216 ? 1.381 8.260 -16.173 1.00 94.81 216 ILE A C 1
ATOM 1686 O O . ILE A 1 216 ? 2.460 8.376 -16.754 1.00 94.81 216 ILE A O 1
ATOM 1690 N N . GLU A 1 217 ? 0.239 8.079 -16.839 1.00 96.06 217 GLU A N 1
ATOM 1691 C CA . GLU A 1 217 ? 0.153 8.022 -18.300 1.00 96.06 217 GLU A CA 1
ATOM 1692 C C . GLU A 1 217 ? 0.587 9.346 -18.955 1.00 96.06 217 GLU A C 1
ATOM 1694 O O . GLU A 1 217 ? 1.299 9.360 -19.964 1.00 96.06 217 GLU A O 1
ATOM 1699 N N . LEU A 1 218 ? 0.190 10.487 -18.390 1.00 94.62 218 LEU A N 1
ATOM 1700 C CA . LEU A 1 218 ? 0.622 11.788 -18.894 1.00 94.62 218 LEU A CA 1
ATOM 1701 C C . LEU A 1 218 ? 2.134 11.985 -18.710 1.00 94.62 218 LEU A C 1
ATOM 1703 O O . LEU A 1 218 ? 2.822 12.455 -19.622 1.00 94.62 218 LEU A O 1
ATOM 1707 N N . LEU A 1 219 ? 2.662 11.605 -17.544 1.00 93.06 219 LEU A N 1
ATOM 1708 C CA . LEU A 1 219 ? 4.088 11.693 -17.237 1.00 93.06 219 LEU A CA 1
ATOM 1709 C C . LEU A 1 219 ? 4.929 10.736 -18.095 1.00 93.06 219 LEU A C 1
ATOM 1711 O O . LEU A 1 219 ? 6.035 11.105 -18.493 1.00 93.06 219 LEU A O 1
ATOM 1715 N N . SER A 1 220 ? 4.414 9.550 -18.436 1.00 92.81 220 SER A N 1
ATOM 1716 C CA . SER A 1 220 ? 5.106 8.580 -19.296 1.00 92.81 220 SER A CA 1
ATOM 1717 C C . SER A 1 220 ? 5.212 9.053 -20.749 1.00 92.81 220 SER A C 1
ATOM 1719 O O . SER A 1 220 ? 6.240 8.839 -21.395 1.00 92.81 220 SER A O 1
ATOM 1721 N N . LYS A 1 221 ? 4.194 9.770 -21.247 1.00 90.50 221 LYS A N 1
ATOM 1722 C CA . LYS A 1 221 ? 4.162 10.364 -22.596 1.00 90.50 221 LYS A CA 1
ATOM 1723 C C . LYS A 1 221 ? 4.958 11.662 -22.713 1.00 90.50 221 LYS A C 1
ATOM 1725 O O . LYS A 1 221 ? 5.230 12.110 -23.830 1.00 90.50 221 LYS A O 1
ATOM 1730 N N . SER A 1 222 ? 5.328 12.283 -21.592 1.00 83.31 222 SER A N 1
ATOM 1731 C CA . SER A 1 222 ? 6.106 13.519 -21.601 1.00 83.31 222 SER A CA 1
ATOM 1732 C C . SER A 1 222 ? 7.486 13.250 -22.207 1.00 83.31 222 SER A C 1
ATOM 1734 O O . SER A 1 222 ? 8.258 12.456 -21.657 1.00 83.31 222 SER A O 1
ATOM 1736 N N . PRO A 1 223 ? 7.844 13.881 -23.342 1.00 64.44 223 PRO A N 1
ATOM 1737 C CA . PRO A 1 223 ? 9.157 13.688 -23.919 1.00 64.44 223 PRO A CA 1
ATOM 1738 C C . PRO A 1 223 ? 10.174 14.220 -22.916 1.00 64.44 223 PRO A C 1
ATOM 1740 O O . PRO A 1 223 ? 10.287 15.432 -22.710 1.00 64.44 223 PRO A O 1
ATOM 1743 N N . VAL A 1 224 ? 10.934 13.305 -22.301 1.00 61.06 224 VAL A N 1
ATOM 1744 C CA . VAL A 1 224 ? 12.148 13.644 -21.561 1.00 61.06 224 VAL A CA 1
ATOM 1745 C C . VAL A 1 224 ? 12.936 14.524 -22.509 1.00 61.06 224 VAL A C 1
ATOM 1747 O O . VAL A 1 224 ? 13.401 14.040 -23.543 1.00 61.06 224 VAL A O 1
ATOM 1750 N N . LYS A 1 225 ? 13.020 15.827 -22.217 1.00 54.59 225 LYS A N 1
ATOM 1751 C CA . LYS A 1 225 ? 13.836 16.760 -22.986 1.00 54.59 225 LYS A CA 1
ATOM 1752 C C . LYS A 1 225 ? 15.250 16.224 -22.889 1.00 54.59 225 LYS A C 1
ATOM 1754 O O . LYS A 1 225 ? 15.976 16.532 -21.947 1.00 54.59 225 LYS A O 1
ATOM 1759 N N . SER A 1 226 ? 15.636 15.381 -23.845 1.00 49.38 226 SER A N 1
ATOM 1760 C CA . SER A 1 226 ? 17.013 14.993 -24.016 1.00 49.38 226 SER A CA 1
ATOM 1761 C C . SER A 1 226 ? 17.698 16.325 -24.226 1.00 49.38 226 SER A C 1
ATOM 1763 O O . SER A 1 226 ? 17.444 17.019 -25.218 1.00 49.38 226 SER A O 1
ATOM 1765 N N . ARG A 1 227 ? 18.495 16.737 -23.248 1.00 53.66 227 ARG A N 1
ATOM 1766 C CA . ARG A 1 227 ? 19.430 17.838 -23.388 1.00 53.66 227 ARG A CA 1
ATOM 1767 C C . ARG A 1 227 ? 20.499 17.316 -24.345 1.00 53.66 227 ARG A C 1
ATOM 1769 O O . ARG A 1 227 ? 21.603 16.968 -23.952 1.00 53.66 227 ARG A O 1
ATOM 1776 N N . ARG A 1 228 ? 20.107 17.127 -25.609 1.00 49.25 228 ARG A N 1
ATOM 1777 C CA . ARG A 1 228 ? 20.968 16.738 -26.709 1.00 49.25 228 ARG A CA 1
ATOM 1778 C C . ARG A 1 228 ? 21.794 17.977 -26.961 1.00 49.25 228 ARG A C 1
ATOM 1780 O O . ARG A 1 228 ? 21.368 18.874 -27.684 1.00 49.25 228 ARG A O 1
ATOM 1787 N N . SER A 1 229 ? 22.929 18.053 -26.278 1.00 51.91 229 SER A N 1
ATOM 1788 C CA . SER A 1 229 ? 23.996 18.983 -26.599 1.00 51.91 229 SER A CA 1
ATOM 1789 C C . SER A 1 229 ? 24.255 18.840 -28.093 1.00 51.91 229 SER A C 1
ATOM 1791 O O . SER A 1 229 ? 24.794 17.833 -28.554 1.00 51.91 229 SER A O 1
ATOM 1793 N N . LYS A 1 230 ? 23.763 19.805 -28.874 1.00 49.91 230 LYS A N 1
ATOM 1794 C CA . LYS A 1 230 ? 24.092 19.927 -30.287 1.00 49.91 230 LYS A CA 1
ATOM 1795 C C . LYS A 1 230 ? 25.574 20.283 -30.333 1.00 49.91 230 LYS A C 1
ATOM 1797 O O . LYS A 1 230 ? 25.936 21.443 -30.176 1.00 49.91 230 LYS A O 1
ATOM 1802 N N . SER A 1 231 ? 26.423 19.273 -30.489 1.00 44.94 231 SER A N 1
ATOM 1803 C CA . SER A 1 231 ? 27.770 19.488 -31.000 1.00 44.94 231 SER A CA 1
ATOM 1804 C C . SER A 1 231 ? 27.609 19.999 -32.430 1.00 44.94 231 SER A C 1
ATOM 1806 O O . SER A 1 231 ? 27.123 19.279 -33.302 1.00 44.94 231 SER A O 1
ATOM 1808 N N . PHE A 1 232 ? 27.903 21.279 -32.642 1.00 45.62 232 PHE A N 1
ATOM 1809 C CA . PHE A 1 232 ? 28.017 21.857 -33.972 1.00 45.62 232 PHE A CA 1
ATOM 1810 C C . PHE A 1 232 ? 29.337 21.377 -34.581 1.00 45.62 232 PHE A C 1
ATOM 1812 O O . PHE A 1 232 ? 30.384 21.969 -34.340 1.00 45.62 232 PHE A O 1
ATOM 1819 N N . THR A 1 233 ? 29.298 20.329 -35.397 1.00 45.84 233 THR A N 1
ATOM 1820 C CA . THR A 1 233 ? 30.326 20.093 -36.413 1.00 45.84 233 THR A CA 1
ATOM 1821 C C . THR A 1 233 ? 29.826 20.689 -37.729 1.00 45.84 233 THR A C 1
ATOM 1823 O O . THR A 1 233 ? 28.898 20.176 -38.348 1.00 45.84 233 THR A O 1
ATOM 1826 N N . ARG A 1 234 ? 30.402 21.830 -38.132 1.00 40.53 234 ARG A N 1
ATOM 1827 C CA . ARG A 1 234 ? 30.142 22.486 -39.424 1.00 40.53 234 ARG A CA 1
ATOM 1828 C C . ARG A 1 234 ? 31.342 22.266 -40.347 1.00 40.53 234 ARG A C 1
ATOM 1830 O O . ARG A 1 234 ? 32.390 22.862 -40.143 1.00 40.53 234 ARG A O 1
ATOM 1837 N N . SER A 1 235 ? 31.152 21.413 -41.344 1.00 33.66 235 SER A N 1
ATOM 1838 C CA . SER A 1 235 ? 32.011 21.133 -42.507 1.00 33.66 235 SER A CA 1
ATOM 1839 C C . SER A 1 235 ? 31.061 20.395 -43.473 1.00 33.66 235 SER A C 1
ATOM 1841 O O . SER A 1 235 ? 30.384 19.483 -43.012 1.00 33.66 235 SER A O 1
ATOM 1843 N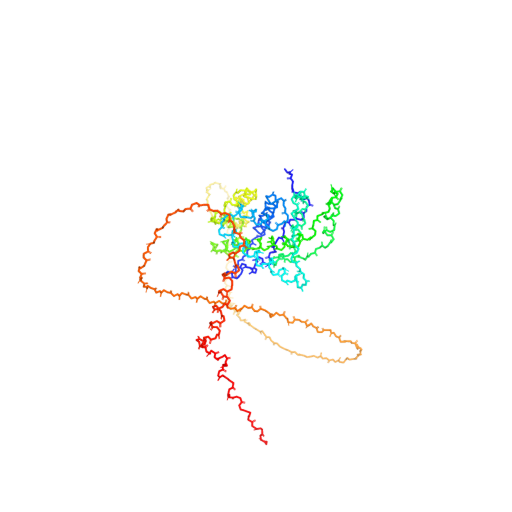 N . GLU A 1 236 ? 30.777 20.742 -44.731 1.00 41.28 236 GLU A N 1
ATOM 1844 C CA . GLU A 1 236 ? 31.335 21.605 -45.783 1.00 41.28 236 GLU A CA 1
ATOM 1845 C C . GLU A 1 236 ? 30.244 21.826 -46.879 1.00 41.28 236 GLU A C 1
ATOM 1847 O O . GLU A 1 236 ? 29.294 21.049 -46.919 1.00 41.28 236 GLU A O 1
ATOM 1852 N N . LEU A 1 237 ? 30.447 22.819 -47.777 1.00 44.66 237 LEU A N 1
ATOM 1853 C CA . LEU A 1 237 ? 30.001 22.925 -49.203 1.00 44.66 237 LEU A CA 1
ATOM 1854 C C . LEU A 1 237 ? 28.477 22.883 -49.516 1.00 44.66 237 LEU A C 1
ATOM 1856 O O . LEU A 1 237 ? 27.760 22.001 -49.078 1.00 44.66 237 LEU A O 1
ATOM 1860 N N . SER A 1 238 ? 27.835 23.755 -50.307 1.00 33.75 238 SER A N 1
ATOM 1861 C CA . SER A 1 238 ? 28.131 24.437 -51.589 1.00 33.75 238 SER A CA 1
ATOM 1862 C C . SER A 1 238 ? 27.209 25.692 -51.674 1.00 33.75 238 SER A C 1
ATOM 1864 O O . SER A 1 238 ? 26.257 25.778 -50.906 1.00 33.75 238 SER A O 1
ATOM 1866 N N . THR A 1 239 ? 27.357 26.744 -52.495 1.00 33.75 239 THR A N 1
ATOM 1867 C CA . THR A 1 239 ? 27.306 26.789 -53.971 1.00 33.75 239 THR A CA 1
ATOM 1868 C C . THR A 1 239 ? 27.458 28.262 -54.444 1.00 33.75 239 THR A C 1
ATOM 1870 O O . THR A 1 239 ? 26.824 29.150 -53.884 1.00 33.75 239 THR A O 1
ATOM 1873 N N . THR A 1 240 ? 28.240 28.474 -55.515 1.00 35.69 240 THR A N 1
ATOM 1874 C CA . THR A 1 240 ? 28.098 29.471 -56.617 1.00 35.69 240 THR A CA 1
ATOM 1875 C C . THR A 1 240 ? 28.142 31.012 -56.417 1.00 35.69 240 THR A C 1
ATOM 1877 O O . THR A 1 240 ? 27.156 31.632 -56.043 1.00 35.69 240 THR A O 1
ATOM 1880 N N . LEU A 1 241 ? 29.232 31.586 -56.971 1.00 38.62 241 LEU A N 1
ATOM 1881 C CA . LEU A 1 241 ? 29.318 32.606 -58.055 1.00 38.62 241 LEU A CA 1
ATOM 1882 C C . LEU A 1 241 ? 29.454 34.129 -57.776 1.00 38.62 241 LEU A C 1
ATOM 1884 O O . LEU A 1 241 ? 28.625 34.754 -57.129 1.00 38.62 241 LEU A O 1
ATOM 1888 N N . THR A 1 242 ? 30.435 34.710 -58.507 1.00 36.16 242 THR A N 1
ATOM 1889 C CA . THR A 1 242 ? 30.680 36.128 -58.916 1.00 36.16 242 THR A CA 1
ATOM 1890 C C . THR A 1 242 ? 31.137 37.093 -57.799 1.00 36.16 242 THR A C 1
ATOM 1892 O O . THR A 1 242 ? 30.515 37.161 -56.758 1.00 36.16 242 THR A O 1
ATOM 1895 N N . SER A 1 243 ? 32.228 37.874 -57.874 1.00 37.69 243 SER A N 1
ATOM 1896 C CA . SER A 1 243 ? 32.754 38.710 -58.965 1.00 37.69 243 SER A CA 1
ATOM 1897 C C . SER A 1 243 ? 34.222 39.138 -58.727 1.00 37.69 243 SER A C 1
ATOM 1899 O O . SER A 1 243 ? 34.760 39.015 -57.633 1.00 37.69 243 SER A O 1
ATOM 1901 N N . ARG A 1 244 ? 34.830 39.655 -59.800 1.00 40.19 244 ARG A N 1
ATOM 1902 C CA . ARG A 1 244 ? 36.229 40.059 -60.051 1.00 40.19 244 ARG A CA 1
ATOM 1903 C C . ARG A 1 244 ? 36.654 41.365 -59.351 1.00 40.19 244 ARG A C 1
ATOM 1905 O O . ARG A 1 244 ? 35.824 42.256 -59.277 1.00 40.19 244 ARG A O 1
ATOM 1912 N N . THR A 1 245 ? 37.954 41.474 -59.018 1.00 36.81 245 THR A N 1
ATOM 1913 C CA . THR A 1 245 ? 38.932 42.612 -59.113 1.00 36.81 245 THR A CA 1
ATOM 1914 C C . THR A 1 245 ? 40.054 42.344 -58.084 1.00 36.81 245 THR A C 1
ATOM 1916 O O . THR A 1 245 ? 39.716 41.952 -56.979 1.00 36.81 245 THR A O 1
ATOM 1919 N N . GLY A 1 246 ? 41.370 42.503 -58.249 1.00 32.62 246 GLY A N 1
ATOM 1920 C CA . GLY A 1 246 ? 42.277 42.927 -59.312 1.00 32.62 246 GLY A CA 1
ATOM 1921 C C . GLY A 1 246 ? 43.699 43.061 -58.707 1.00 32.62 246 GLY A C 1
ATOM 1922 O O . GLY A 1 246 ? 43.880 43.863 -57.802 1.00 32.62 246 GLY A O 1
ATOM 1923 N N . SER A 1 247 ? 44.663 42.291 -59.236 1.00 41.12 247 SER A N 1
ATOM 1924 C CA . SER A 1 247 ? 46.118 42.585 -59.377 1.00 41.12 247 SER A CA 1
ATOM 1925 C C . SER A 1 247 ? 47.028 42.696 -58.101 1.00 41.12 247 SER A C 1
ATOM 1927 O O . SER A 1 247 ? 46.526 42.559 -56.991 1.00 41.12 247 SER A O 1
ATOM 1929 N N . PRO A 1 248 ? 48.384 42.769 -58.219 1.00 46.59 248 PRO A N 1
ATOM 1930 C CA . PRO A 1 248 ? 49.285 41.677 -57.788 1.00 46.59 248 PRO A CA 1
ATOM 1931 C C . PRO A 1 248 ? 50.475 42.129 -56.894 1.00 46.59 248 PRO A C 1
ATOM 1933 O O . PRO A 1 248 ? 50.800 43.309 -56.851 1.00 46.59 248 PRO A O 1
ATOM 1936 N N . HIS A 1 249 ? 51.203 41.205 -56.242 1.00 35.81 249 HIS A N 1
ATOM 1937 C CA . HIS A 1 249 ? 52.620 41.447 -55.897 1.00 35.81 249 HIS A CA 1
ATOM 1938 C C . HIS A 1 249 ? 53.442 40.161 -55.633 1.00 35.81 249 HIS A C 1
ATOM 1940 O O . HIS A 1 249 ? 53.161 39.390 -54.720 1.00 35.81 249 HIS A O 1
ATOM 1946 N N . GLN A 1 250 ? 54.452 39.977 -56.493 1.00 33.56 250 GLN A N 1
ATOM 1947 C CA . GLN A 1 250 ? 55.804 39.394 -56.313 1.00 33.56 250 GLN A CA 1
ATOM 1948 C C . GLN A 1 250 ? 56.446 39.740 -54.938 1.00 33.56 250 GLN A C 1
ATOM 1950 O O . GLN A 1 250 ? 56.117 40.797 -54.413 1.00 33.56 250 GLN A O 1
ATOM 1955 N N . GLU A 1 251 ? 57.369 39.007 -54.285 1.00 29.22 251 GLU A N 1
ATOM 1956 C CA . GLU A 1 251 ? 58.483 38.132 -54.710 1.00 29.22 251 GLU A CA 1
ATOM 1957 C C . GLU A 1 251 ? 59.095 37.341 -53.504 1.00 29.22 251 GLU A C 1
ATOM 1959 O O . GLU A 1 251 ? 59.030 37.801 -52.369 1.00 29.22 251 GLU A O 1
ATOM 1964 N N . LEU A 1 252 ? 59.686 36.164 -53.791 1.00 36.00 252 LEU A N 1
ATOM 1965 C CA . LEU A 1 252 ? 60.945 35.520 -53.303 1.00 36.00 252 LEU A CA 1
ATOM 1966 C C . LEU A 1 252 ? 61.522 35.886 -51.902 1.00 36.00 252 LEU A C 1
ATOM 1968 O O . LEU A 1 252 ? 61.818 37.039 -51.621 1.00 36.00 252 LEU A O 1
ATOM 1972 N N . SER A 1 253 ? 61.856 34.946 -50.999 1.00 34.66 253 SER A N 1
ATOM 1973 C CA . SER A 1 253 ? 63.129 34.172 -50.948 1.00 34.66 253 SER A CA 1
ATOM 1974 C C . SER A 1 253 ? 63.216 33.417 -49.585 1.00 34.66 253 SER A C 1
ATOM 1976 O O . SER A 1 253 ? 62.752 33.938 -48.578 1.00 34.66 253 SER A O 1
ATOM 1978 N N . SER A 1 254 ? 63.505 32.107 -49.523 1.00 32.94 254 SER A N 1
ATOM 1979 C CA . SER A 1 254 ? 64.817 31.416 -49.377 1.00 32.94 254 SER A CA 1
ATOM 1980 C C . SER A 1 254 ? 65.381 31.287 -47.940 1.00 32.94 254 SER A C 1
ATOM 1982 O O . SER A 1 254 ? 65.704 32.288 -47.315 1.00 32.94 254 SER A O 1
ATOM 1984 N N . GLY A 1 255 ? 65.639 30.041 -47.494 1.00 33.88 255 GLY A N 1
ATOM 1985 C CA . GLY A 1 255 ? 66.575 29.680 -46.399 1.00 33.88 255 GLY A CA 1
ATOM 1986 C C . GLY A 1 255 ? 65.980 28.740 -45.330 1.00 33.88 255 GLY A C 1
ATOM 1987 O O . GLY A 1 255 ? 65.300 29.208 -44.431 1.00 33.88 255 GLY A O 1
ATOM 1988 N N . LYS A 1 256 ? 65.975 27.412 -45.521 1.00 36.28 256 LYS A N 1
ATOM 1989 C CA . LYS A 1 256 ? 66.976 26.390 -45.104 1.00 36.28 256 LYS A CA 1
ATOM 1990 C C . LYS A 1 256 ? 67.144 26.137 -43.588 1.00 36.28 256 LYS A C 1
ATOM 1992 O O . LYS A 1 256 ? 67.605 27.009 -42.868 1.00 36.28 256 LYS A O 1
ATOM 1997 N N . ASP A 1 257 ? 66.865 24.871 -43.232 1.00 32.75 257 ASP A N 1
ATOM 1998 C CA . ASP A 1 257 ? 67.538 23.944 -42.292 1.00 32.75 257 ASP A CA 1
ATOM 1999 C C . ASP A 1 257 ? 67.728 24.407 -40.822 1.00 32.75 257 ASP A C 1
ATOM 2001 O O . ASP A 1 257 ? 68.392 25.394 -40.551 1.00 32.75 257 ASP A O 1
ATOM 2005 N N . SER A 1 258 ? 67.313 23.701 -39.757 1.00 37.84 258 SER A N 1
ATOM 2006 C CA . SER A 1 258 ? 67.714 22.326 -39.419 1.00 37.84 258 SER A CA 1
ATOM 2007 C C . SER A 1 258 ? 67.231 21.890 -38.002 1.00 37.84 258 SER A C 1
ATOM 2009 O O . SER A 1 258 ? 67.316 22.655 -37.053 1.00 37.84 258 SER A O 1
ATOM 2011 N N . ILE A 1 259 ? 66.790 20.623 -37.896 1.00 37.62 259 ILE A N 1
ATOM 2012 C CA . ILE A 1 259 ? 67.204 19.549 -36.946 1.00 37.62 259 ILE A CA 1
ATOM 2013 C C . ILE A 1 259 ? 66.891 19.604 -35.416 1.00 37.62 259 ILE A C 1
ATOM 2015 O O . ILE A 1 259 ? 67.187 20.561 -34.713 1.00 37.62 259 ILE A O 1
ATOM 2019 N N . SER A 1 260 ? 66.493 18.406 -34.925 1.00 39.72 260 SER A N 1
ATOM 2020 C CA . SER A 1 260 ? 66.475 17.794 -33.560 1.00 39.72 260 SER A CA 1
ATOM 2021 C C . SER A 1 260 ? 65.135 17.834 -32.792 1.00 39.72 260 SER A C 1
ATOM 2023 O O . SER A 1 260 ? 64.676 18.890 -32.390 1.00 39.72 260 SER A O 1
ATOM 2025 N N . ILE A 1 261 ? 64.324 16.759 -32.770 1.00 45.75 261 ILE A N 1
ATOM 2026 C CA . ILE A 1 261 ? 64.380 15.431 -32.084 1.00 45.75 261 ILE A CA 1
ATOM 2027 C C . ILE A 1 261 ? 63.965 15.481 -30.591 1.00 45.75 261 ILE A C 1
ATOM 2029 O O . ILE A 1 261 ? 64.374 16.387 -29.872 1.00 45.75 261 ILE A O 1
ATOM 2033 N N . PRO A 1 262 ? 63.131 14.521 -30.119 1.00 54.19 262 PRO A N 1
ATOM 2034 C CA . PRO A 1 262 ? 62.212 14.682 -28.995 1.00 54.19 262 PRO A CA 1
ATOM 2035 C C . PRO A 1 262 ? 62.724 14.034 -27.699 1.00 54.19 262 PRO A C 1
ATOM 2037 O O . PRO A 1 262 ? 63.664 13.236 -27.712 1.00 54.19 262 PRO A O 1
ATOM 2040 N N . ARG A 1 263 ? 62.053 14.293 -26.567 1.00 38.44 263 ARG A N 1
ATOM 2041 C CA . ARG A 1 263 ? 62.253 13.503 -25.344 1.00 38.44 263 ARG A CA 1
ATOM 2042 C C . ARG A 1 263 ? 60.953 13.169 -24.614 1.00 38.44 263 ARG A C 1
ATOM 2044 O O . ARG A 1 263 ? 60.146 14.015 -24.264 1.00 38.44 263 ARG A O 1
ATOM 2051 N N . SER A 1 264 ? 60.833 11.866 -24.430 1.00 39.31 264 SER A N 1
ATOM 2052 C CA . SER A 1 264 ? 59.889 11.038 -23.690 1.00 39.31 264 SER A CA 1
ATOM 2053 C C . SER A 1 264 ? 60.186 10.942 -22.181 1.00 39.31 264 SER A C 1
ATOM 2055 O O . SER A 1 264 ? 61.320 11.221 -21.794 1.00 39.31 264 SER A O 1
ATOM 2057 N N . ARG A 1 265 ? 59.255 10.281 -21.456 1.00 37.94 265 ARG A N 1
ATOM 2058 C CA . ARG A 1 265 ? 59.379 9.477 -20.197 1.00 37.94 265 ARG A CA 1
ATOM 2059 C C . ARG A 1 265 ? 58.979 10.202 -18.899 1.00 37.94 265 ARG A C 1
ATOM 2061 O O . ARG A 1 265 ? 59.498 11.275 -18.643 1.00 37.94 265 ARG A O 1
ATOM 2068 N N . LEU A 1 266 ? 57.912 9.788 -18.191 1.00 36.47 266 LEU A N 1
ATOM 2069 C CA . LEU A 1 266 ? 57.602 8.583 -17.358 1.00 36.47 266 LEU A CA 1
ATOM 2070 C C . LEU A 1 266 ? 57.835 8.858 -15.854 1.00 36.47 266 LEU A C 1
ATOM 2072 O O . LEU A 1 266 ? 58.957 9.208 -15.518 1.00 36.47 266 LEU A O 1
ATOM 2076 N N . SER A 1 267 ? 56.786 8.595 -15.042 1.00 35.62 267 SER A N 1
ATOM 2077 C CA . SER A 1 267 ? 56.730 7.956 -13.689 1.00 35.62 267 SER A CA 1
ATOM 2078 C C . SER A 1 267 ? 57.618 8.520 -12.545 1.00 35.62 267 SER A C 1
ATOM 2080 O O . SER A 1 267 ? 58.638 9.127 -12.812 1.00 35.62 267 SER A O 1
ATOM 2082 N N . SER A 1 268 ? 57.407 8.378 -11.227 1.00 36.91 268 SER A N 1
ATOM 2083 C CA . SER A 1 268 ? 56.463 7.712 -10.305 1.00 36.91 268 SER A CA 1
ATOM 2084 C C . SER A 1 268 ? 56.911 8.038 -8.853 1.00 36.91 268 SER A C 1
ATOM 2086 O O . SER A 1 268 ? 58.098 8.230 -8.629 1.00 36.91 268 SER A O 1
ATOM 2088 N N . GLU A 1 269 ? 55.959 8.058 -7.911 1.00 33.28 269 GLU A N 1
ATOM 2089 C CA . GLU A 1 269 ? 55.966 7.517 -6.525 1.00 33.28 269 GLU A CA 1
ATOM 2090 C C . GLU A 1 269 ? 57.116 7.700 -5.480 1.00 33.28 269 GLU A C 1
ATOM 2092 O O . GLU A 1 269 ? 58.265 7.344 -5.708 1.00 33.28 269 GLU A O 1
ATOM 2097 N N . VAL A 1 270 ? 56.662 8.037 -4.246 1.00 35.06 270 VAL A N 1
ATOM 2098 C CA . VAL A 1 270 ? 56.943 7.404 -2.918 1.00 35.06 270 VAL A CA 1
ATOM 2099 C C . VAL A 1 270 ? 58.015 7.972 -1.941 1.00 35.06 270 VAL A C 1
ATOM 2101 O O . VAL A 1 270 ? 59.199 8.026 -2.246 1.00 35.06 270 VAL A O 1
ATOM 2104 N N . SER A 1 271 ? 57.532 8.230 -0.698 1.00 36.81 271 SER A N 1
ATOM 2105 C CA . SER A 1 271 ? 58.177 8.196 0.651 1.00 36.81 271 SER A CA 1
ATOM 2106 C C . SER A 1 271 ? 59.313 9.186 0.990 1.00 36.81 271 SER A C 1
ATOM 2108 O O . SER A 1 271 ? 60.071 9.582 0.126 1.00 36.81 271 SER A O 1
ATOM 2110 N N . SER A 1 272 ? 59.599 9.621 2.228 1.00 33.72 272 SER A N 1
ATOM 2111 C CA . SER A 1 272 ? 59.033 9.491 3.587 1.00 33.72 272 SER A CA 1
ATOM 2112 C C . SER A 1 272 ? 59.929 10.290 4.563 1.00 33.72 272 SER A C 1
ATOM 2114 O O . SER A 1 272 ? 61.142 10.321 4.353 1.00 33.72 272 SER A O 1
ATOM 2116 N N . SER A 1 273 ? 59.368 10.720 5.709 1.00 36.19 273 SER A N 1
ATOM 2117 C CA . SER A 1 273 ? 60.077 10.941 6.998 1.00 36.19 273 SER A CA 1
ATOM 2118 C C . SER A 1 273 ? 60.908 12.250 7.090 1.00 36.19 273 SER A C 1
ATOM 2120 O O . SER A 1 273 ? 61.439 12.702 6.090 1.00 36.19 273 SER A O 1
ATOM 2122 N N . THR A 1 274 ? 61.138 12.965 8.194 1.00 32.81 274 THR A N 1
ATOM 2123 C CA . THR A 1 274 ? 60.855 12.912 9.642 1.00 32.81 274 THR A CA 1
ATOM 2124 C C . THR A 1 274 ? 61.223 14.310 10.176 1.00 32.81 274 THR A C 1
ATOM 2126 O O . THR A 1 274 ? 62.172 14.888 9.656 1.00 32.81 274 THR A O 1
ATOM 2129 N N . THR A 1 275 ? 60.559 14.851 11.203 1.00 36.50 275 THR A N 1
ATOM 2130 C CA . THR A 1 275 ? 61.200 15.559 12.345 1.00 36.50 275 THR A CA 1
ATOM 2131 C C . THR A 1 275 ? 60.152 16.123 13.314 1.00 36.50 275 THR A C 1
ATOM 2133 O O . THR A 1 275 ? 59.242 16.852 12.939 1.00 36.50 275 THR A O 1
ATOM 2136 N N . VAL A 1 276 ? 60.319 15.753 14.583 1.00 39.50 276 VAL A N 1
ATOM 2137 C CA . VAL A 1 276 ? 59.720 16.321 15.807 1.00 39.50 276 VAL A CA 1
ATOM 2138 C C . VAL A 1 276 ? 60.832 17.063 16.569 1.00 39.50 276 VAL A C 1
ATOM 2140 O O . VAL A 1 276 ? 62.005 16.750 16.334 1.00 39.50 276 VAL A O 1
ATOM 2143 N N . PRO A 1 277 ? 60.517 18.017 17.475 1.00 51.50 277 PRO A N 1
ATOM 2144 C CA . PRO A 1 277 ? 60.517 17.654 18.909 1.00 51.50 277 PRO A CA 1
ATOM 2145 C C . PRO A 1 277 ? 59.513 18.392 19.850 1.00 51.50 277 PRO A C 1
ATOM 2147 O O . PRO A 1 277 ? 59.165 19.542 19.616 1.00 51.50 277 PRO A O 1
ATOM 2150 N N . ASN A 1 278 ? 59.153 17.687 20.948 1.00 31.52 278 ASN A N 1
ATOM 2151 C CA . ASN A 1 278 ? 58.770 18.064 22.346 1.00 31.52 278 ASN A CA 1
ATOM 2152 C C . ASN A 1 278 ? 57.717 19.170 22.655 1.00 31.52 278 ASN A C 1
ATOM 2154 O O . ASN A 1 278 ? 57.955 20.324 22.331 1.00 31.52 278 ASN A O 1
ATOM 2158 N N . MET A 1 279 ? 56.527 18.886 23.248 1.00 35.59 279 MET A N 1
ATOM 2159 C CA . MET A 1 279 ? 56.114 18.559 24.667 1.00 35.59 279 MET A CA 1
ATOM 2160 C C . MET A 1 279 ? 56.001 19.780 25.627 1.00 35.59 279 MET A C 1
ATOM 2162 O O . MET A 1 279 ? 56.799 20.694 25.446 1.00 35.59 279 MET A O 1
ATOM 2166 N N . PRO A 1 280 ? 55.171 19.809 26.718 1.00 41.47 280 PRO A N 1
ATOM 2167 C CA . PRO A 1 280 ? 54.084 18.905 27.179 1.00 41.47 280 PRO A CA 1
ATOM 2168 C C . PRO A 1 280 ? 52.795 19.585 27.761 1.00 41.47 280 PRO A C 1
ATOM 2170 O O . PRO A 1 280 ? 52.829 20.732 28.196 1.00 41.47 280 PRO A O 1
ATOM 2173 N N . GLY A 1 281 ? 51.702 18.814 27.941 1.00 28.47 281 GLY A N 1
ATOM 2174 C CA . GLY A 1 281 ? 50.822 18.944 29.128 1.00 28.47 281 GLY A CA 1
ATOM 2175 C C . GLY A 1 281 ? 49.288 19.009 28.947 1.00 28.47 281 GLY A C 1
ATOM 2176 O O . GLY A 1 281 ? 48.772 19.957 28.374 1.00 28.47 281 GLY A O 1
ATOM 2177 N N . ILE A 1 282 ? 48.598 18.084 29.643 1.00 34.84 282 ILE A N 1
ATOM 2178 C CA . ILE A 1 282 ? 47.200 18.104 30.156 1.00 34.84 282 ILE A CA 1
ATOM 2179 C C . ILE A 1 282 ? 46.105 17.344 29.355 1.00 34.84 282 ILE A C 1
ATOM 2181 O O . ILE A 1 282 ? 45.606 17.781 28.329 1.00 34.84 282 ILE A O 1
ATOM 2185 N N . ALA A 1 283 ? 45.742 16.190 29.941 1.00 32.84 283 ALA A N 1
ATOM 2186 C CA . ALA A 1 283 ? 44.449 15.496 30.082 1.00 32.84 283 ALA A CA 1
ATOM 2187 C C . ALA A 1 283 ? 43.272 15.731 29.100 1.00 32.84 283 ALA A C 1
ATOM 2189 O O . ALA A 1 283 ? 42.637 16.777 29.138 1.00 32.84 283 ALA A O 1
ATOM 2190 N N . ALA A 1 284 ? 42.863 14.665 28.390 1.00 38.72 284 ALA A N 1
ATOM 2191 C CA . ALA A 1 284 ? 41.536 14.008 28.469 1.00 38.72 284 ALA A CA 1
ATOM 2192 C C . ALA A 1 284 ? 41.413 12.893 27.394 1.00 38.72 284 ALA A C 1
ATOM 2194 O O . ALA A 1 284 ? 41.930 13.065 26.289 1.00 38.72 284 ALA A O 1
ATOM 2195 N N . PRO A 1 285 ? 40.754 11.749 27.674 1.00 42.94 285 PRO A N 1
ATOM 2196 C CA . PRO A 1 285 ? 40.583 10.671 26.702 1.00 42.94 285 PRO A CA 1
ATOM 2197 C C . PRO A 1 285 ? 39.377 10.926 25.783 1.00 42.94 285 PRO A C 1
ATOM 2199 O O . PRO A 1 285 ? 38.265 11.170 26.248 1.00 42.94 285 PRO A O 1
ATOM 2202 N N . ALA A 1 286 ? 39.597 10.826 24.472 1.00 39.44 286 ALA A N 1
ATOM 2203 C CA . ALA A 1 286 ? 38.540 10.800 23.465 1.00 39.44 286 ALA A CA 1
ATOM 2204 C C . ALA A 1 286 ? 37.818 9.431 23.441 1.00 39.44 286 ALA A C 1
ATOM 2206 O O . ALA A 1 286 ? 38.439 8.402 23.737 1.00 39.44 286 ALA A O 1
ATOM 2207 N N . PRO A 1 287 ? 36.519 9.400 23.088 1.00 38.97 287 PRO A N 1
ATOM 2208 C CA . PRO A 1 287 ? 35.680 8.214 23.180 1.00 38.97 287 PRO A CA 1
ATOM 2209 C C . PRO A 1 287 ? 35.834 7.292 21.962 1.00 38.97 287 PRO A C 1
ATOM 2211 O O . PRO A 1 287 ? 36.038 7.726 20.830 1.00 38.97 287 PRO A O 1
ATOM 2214 N N . ARG A 1 288 ? 35.701 5.989 22.219 1.00 49.50 288 ARG A N 1
ATOM 2215 C CA . ARG A 1 288 ? 35.587 4.921 21.217 1.00 49.50 288 ARG A CA 1
ATOM 2216 C C . ARG A 1 288 ? 34.196 4.962 20.566 1.00 49.50 288 ARG A C 1
ATOM 2218 O O . ARG A 1 288 ? 33.226 5.056 21.317 1.00 49.50 288 ARG A O 1
ATOM 2225 N N . PRO A 1 289 ? 34.046 4.762 19.248 1.00 37.84 289 PRO A N 1
ATOM 2226 C CA . PRO A 1 289 ? 32.777 4.322 18.694 1.00 37.84 289 PRO A CA 1
ATOM 2227 C C . PRO A 1 289 ? 32.657 2.796 18.817 1.00 37.84 289 PRO A C 1
ATOM 2229 O O . PRO A 1 289 ? 33.512 2.031 18.376 1.00 37.84 289 PRO A O 1
ATOM 2232 N N . SER A 1 290 ? 31.578 2.392 19.477 1.00 36.12 290 SER A N 1
ATOM 2233 C CA . SER A 1 290 ? 31.085 1.035 19.679 1.00 36.12 290 SER A CA 1
ATOM 2234 C C . SER A 1 290 ? 29.731 0.960 18.985 1.00 36.12 290 SER A C 1
ATOM 2236 O O . SER A 1 290 ? 28.851 1.698 19.417 1.00 36.12 290 SER A O 1
ATOM 2238 N N . LEU A 1 291 ? 29.557 0.084 17.988 1.00 39.34 291 LEU A N 1
ATOM 2239 C CA . LEU A 1 291 ? 28.338 -0.712 17.753 1.00 39.34 291 LEU A CA 1
ATOM 2240 C C . LEU A 1 291 ? 28.472 -1.515 16.450 1.00 39.34 291 LEU A C 1
ATOM 2242 O O . LEU A 1 291 ? 28.064 -1.073 15.385 1.00 39.34 291 LEU A O 1
ATOM 2246 N N . ASP A 1 292 ? 29.009 -2.729 16.557 1.00 37.09 292 ASP A N 1
ATOM 2247 C CA . ASP A 1 292 ? 28.713 -3.803 15.608 1.00 37.09 292 ASP A CA 1
ATOM 2248 C C . ASP A 1 292 ? 27.647 -4.688 16.251 1.00 37.09 292 ASP A C 1
ATOM 2250 O O . ASP A 1 292 ? 27.921 -5.445 17.188 1.00 37.09 292 ASP A O 1
ATOM 2254 N N . LYS A 1 293 ? 26.403 -4.570 15.783 1.00 42.12 293 LYS A N 1
ATOM 2255 C CA . LYS A 1 293 ? 25.334 -5.501 16.152 1.00 42.12 293 LYS A CA 1
ATOM 2256 C C . LYS A 1 293 ? 24.336 -5.654 15.007 1.00 42.12 293 LYS A C 1
ATOM 2258 O O . LYS A 1 293 ? 23.233 -5.136 15.053 1.00 42.12 293 LYS A O 1
ATOM 2263 N N . ALA A 1 294 ? 24.731 -6.424 13.997 1.00 39.03 294 ALA A N 1
ATOM 2264 C CA . ALA A 1 294 ? 23.813 -7.021 13.034 1.00 39.03 294 ALA A CA 1
ATOM 2265 C C . ALA A 1 294 ? 23.965 -8.549 13.091 1.00 39.03 294 ALA A C 1
ATOM 2267 O O . ALA A 1 294 ? 24.914 -9.127 12.562 1.00 39.03 294 ALA A O 1
ATOM 2268 N N . ARG A 1 295 ? 23.036 -9.210 13.787 1.00 51.25 295 ARG A N 1
ATOM 2269 C CA . ARG A 1 295 ? 22.770 -10.648 13.653 1.00 51.25 295 ARG A CA 1
ATOM 2270 C C . ARG A 1 295 ? 21.271 -10.899 13.798 1.00 51.25 295 ARG A C 1
ATOM 2272 O O . ARG A 1 295 ? 20.760 -10.856 14.910 1.00 51.25 295 ARG A O 1
ATOM 2279 N N . SER A 1 296 ? 20.638 -11.274 12.694 1.00 39.25 296 SER A N 1
ATOM 2280 C CA . SER A 1 296 ? 19.486 -12.185 12.625 1.00 39.25 296 SER A CA 1
ATOM 2281 C C . SER A 1 296 ? 19.389 -12.672 11.167 1.00 39.25 296 SER A C 1
ATOM 2283 O O . SER A 1 296 ? 19.294 -11.886 10.236 1.00 39.25 296 SER A O 1
ATOM 2285 N N . LEU A 1 297 ? 19.853 -13.895 10.894 1.00 42.81 297 LEU A N 1
ATOM 2286 C CA . LEU A 1 297 ? 19.046 -15.118 10.753 1.00 42.81 297 LEU A CA 1
ATOM 2287 C C . LEU A 1 297 ? 18.174 -15.136 9.480 1.00 42.81 297 LEU A C 1
ATOM 2289 O O . LEU A 1 297 ? 17.027 -14.713 9.493 1.00 42.81 297 LEU A O 1
ATOM 2293 N N . LYS A 1 298 ? 18.703 -15.736 8.403 1.00 44.25 298 LYS A N 1
ATOM 2294 C CA . LYS A 1 298 ? 17.905 -16.420 7.372 1.00 44.25 298 LYS A CA 1
ATOM 2295 C C . LYS A 1 298 ? 18.284 -17.899 7.409 1.00 44.25 298 LYS A C 1
ATOM 2297 O O . LYS A 1 298 ? 19.395 -18.267 7.030 1.00 44.25 298 LYS A O 1
ATOM 2302 N N . LEU A 1 299 ? 17.377 -18.732 7.909 1.00 40.34 299 LEU A N 1
ATOM 2303 C CA . LEU A 1 299 ? 17.459 -20.186 7.845 1.00 40.34 299 LEU A CA 1
ATOM 2304 C C . LEU A 1 299 ? 16.197 -20.722 7.154 1.00 40.34 299 LEU A C 1
ATOM 2306 O O . LEU A 1 299 ? 15.094 -20.277 7.446 1.00 40.34 299 LEU A O 1
ATOM 2310 N N . PHE A 1 300 ? 16.429 -21.714 6.290 1.00 39.88 300 PHE A N 1
ATOM 2311 C CA . PHE A 1 300 ? 15.487 -22.650 5.661 1.00 39.88 300 PHE A CA 1
ATOM 2312 C C . PHE A 1 300 ? 14.770 -22.210 4.375 1.00 39.88 300 PHE A C 1
ATOM 2314 O O . PHE A 1 300 ? 13.617 -21.799 4.348 1.00 39.88 300 PHE A O 1
ATOM 2321 N N . LYS A 1 301 ? 15.478 -22.454 3.266 1.00 35.09 301 LYS A N 1
ATOM 2322 C CA . LYS A 1 301 ? 14.939 -22.734 1.934 1.00 35.09 301 LYS A CA 1
ATOM 2323 C C . LYS A 1 301 ? 15.058 -24.247 1.730 1.00 35.09 301 LYS A C 1
ATOM 2325 O O . LYS A 1 301 ? 16.179 -24.728 1.617 1.00 35.09 301 LYS A O 1
ATOM 2330 N N . ASN A 1 302 ? 13.946 -24.981 1.693 1.00 31.70 302 ASN A N 1
ATOM 2331 C CA . ASN A 1 302 ? 13.921 -26.355 1.188 1.00 31.70 302 ASN A CA 1
ATOM 2332 C C . ASN A 1 302 ? 12.872 -26.464 0.082 1.00 31.70 302 ASN A C 1
ATOM 2334 O O . ASN A 1 302 ? 11.672 -26.514 0.328 1.00 31.70 302 ASN A O 1
ATOM 2338 N N . SER A 1 303 ? 13.395 -26.475 -1.141 1.00 32.75 303 SER A N 1
ATOM 2339 C CA . SER A 1 303 ? 12.748 -26.966 -2.349 1.00 32.75 303 SER A CA 1
ATOM 2340 C C . SER A 1 303 ? 12.832 -28.489 -2.321 1.00 32.75 303 SER A C 1
ATOM 2342 O O . SER A 1 303 ? 13.932 -29.024 -2.183 1.00 32.75 303 SER A O 1
ATOM 2344 N N . LEU A 1 304 ? 11.706 -29.179 -2.462 1.00 35.72 304 LEU A N 1
ATOM 2345 C CA . LEU A 1 304 ? 11.687 -30.572 -2.895 1.00 35.72 304 LEU A CA 1
ATOM 2346 C C . LEU A 1 304 ? 10.739 -30.674 -4.084 1.00 35.72 304 LEU A C 1
ATOM 2348 O O . LEU A 1 304 ? 9.525 -30.771 -3.927 1.00 35.72 304 LEU A O 1
ATOM 2352 N N . ASP A 1 305 ? 11.347 -30.649 -5.266 1.00 36.22 305 ASP A N 1
ATOM 2353 C CA . ASP A 1 305 ? 10.868 -31.411 -6.407 1.00 36.22 305 ASP A CA 1
ATOM 2354 C C . ASP A 1 305 ? 10.913 -32.892 -6.021 1.00 36.22 305 ASP A C 1
ATOM 2356 O O . ASP A 1 305 ? 11.967 -33.402 -5.630 1.00 36.22 305 ASP A O 1
ATOM 2360 N N . ASN A 1 306 ? 9.790 -33.595 -6.140 1.00 35.47 306 ASN A N 1
ATOM 2361 C CA . ASN A 1 306 ? 9.851 -35.026 -6.389 1.00 35.47 306 ASN A CA 1
ATOM 2362 C C . ASN A 1 306 ? 8.705 -35.454 -7.304 1.00 35.47 306 ASN A C 1
ATOM 2364 O O . ASN A 1 306 ? 7.541 -35.545 -6.917 1.00 35.47 306 ASN A O 1
ATOM 2368 N N . GLU A 1 307 ? 9.094 -35.698 -8.545 1.00 37.06 307 GLU A N 1
ATOM 2369 C CA . GLU A 1 307 ? 8.352 -36.393 -9.577 1.00 37.06 307 GLU A CA 1
ATOM 2370 C C . GLU A 1 307 ? 8.284 -37.881 -9.205 1.00 37.06 307 GLU A C 1
ATOM 2372 O O . GLU A 1 307 ? 9.317 -38.508 -8.983 1.00 37.06 307 GLU A O 1
ATOM 2377 N N . SER A 1 308 ? 7.090 -38.472 -9.133 1.00 32.81 308 SER A N 1
ATOM 2378 C CA . SER A 1 308 ? 6.912 -39.923 -9.283 1.00 32.81 308 SER A CA 1
ATOM 2379 C C . SER A 1 308 ? 5.466 -40.265 -9.618 1.00 32.81 308 SER A C 1
ATOM 2381 O O . SER A 1 308 ? 4.550 -40.141 -8.807 1.00 32.81 308 SER A O 1
ATOM 2383 N N . GLN A 1 309 ? 5.309 -40.739 -10.849 1.00 41.38 309 GLN A N 1
ATOM 2384 C CA . GLN A 1 309 ? 4.204 -41.554 -11.321 1.00 41.38 309 GLN A CA 1
ATOM 2385 C C . GLN A 1 309 ? 3.983 -42.755 -10.390 1.00 41.38 309 GLN A C 1
ATOM 2387 O O . GLN A 1 309 ? 4.910 -43.519 -10.135 1.00 41.38 309 GLN A O 1
ATOM 2392 N N . ASN A 1 310 ? 2.741 -42.981 -9.966 1.00 34.78 310 ASN A N 1
ATOM 2393 C CA . ASN A 1 310 ? 2.102 -44.285 -10.132 1.00 34.78 310 ASN A CA 1
ATOM 2394 C C . ASN A 1 310 ? 0.608 -44.186 -9.839 1.00 34.78 310 ASN A C 1
ATOM 2396 O O . ASN A 1 310 ? 0.180 -43.696 -8.796 1.00 34.78 310 ASN A O 1
ATOM 2400 N N . GLY A 1 311 ? -0.183 -44.645 -10.806 1.00 35.72 311 GLY A N 1
ATOM 2401 C CA . GLY A 1 311 ? -1.625 -44.735 -10.684 1.00 35.72 311 GLY A CA 1
ATOM 2402 C C . GLY A 1 311 ? -2.045 -45.862 -9.753 1.00 35.72 311 GLY A C 1
ATOM 2403 O O . GLY A 1 311 ? -1.395 -46.899 -9.688 1.00 35.72 311 GLY A O 1
ATOM 2404 N N . LEU A 1 312 ? -3.186 -45.668 -9.099 1.00 35.94 312 LEU A N 1
ATOM 2405 C CA . LEU A 1 312 ? -4.103 -46.734 -8.719 1.00 35.94 312 LEU A CA 1
ATOM 2406 C C . LEU A 1 312 ? -5.476 -46.112 -8.463 1.00 35.94 312 LEU A C 1
ATOM 2408 O O . LEU A 1 312 ? -5.666 -45.239 -7.623 1.00 35.94 312 LEU A O 1
ATOM 2412 N N . ALA A 1 313 ? -6.416 -46.545 -9.292 1.00 37.44 313 ALA A N 1
ATOM 2413 C CA . ALA A 1 313 ? -7.808 -46.157 -9.289 1.00 37.44 313 ALA A CA 1
ATOM 2414 C C . ALA A 1 313 ? -8.520 -46.659 -8.031 1.00 37.44 313 ALA A C 1
ATOM 2416 O O . ALA A 1 313 ? -8.479 -47.855 -7.777 1.00 37.44 313 ALA A O 1
ATOM 2417 N N . HIS A 1 314 ? -9.295 -45.808 -7.353 1.00 38.12 314 HIS A N 1
ATOM 2418 C CA . HIS A 1 314 ? -10.448 -46.262 -6.573 1.00 38.12 314 HIS A CA 1
ATOM 2419 C C . HIS A 1 314 ? -11.621 -45.269 -6.644 1.00 38.12 314 HIS A C 1
ATOM 2421 O O . HIS A 1 314 ? -11.611 -44.178 -6.094 1.00 38.12 314 HIS A O 1
ATOM 2427 N N . ARG A 1 315 ? -12.601 -45.718 -7.435 1.00 38.50 315 ARG A N 1
ATOM 2428 C CA . ARG A 1 315 ? -14.065 -45.594 -7.366 1.00 38.50 315 ARG A CA 1
ATOM 2429 C C . ARG A 1 315 ? -14.711 -44.417 -6.618 1.00 38.50 315 ARG A C 1
ATOM 2431 O O . ARG A 1 315 ? -14.682 -44.319 -5.400 1.00 38.50 315 ARG A O 1
ATOM 2438 N N . LYS A 1 316 ? -15.477 -43.673 -7.423 1.00 38.78 316 LYS A N 1
ATOM 2439 C CA . LYS A 1 316 ? -16.670 -42.894 -7.073 1.00 38.78 316 LYS A CA 1
ATOM 2440 C C . LYS A 1 316 ? -17.640 -43.697 -6.196 1.00 38.78 316 LYS A C 1
ATOM 2442 O O . LYS A 1 316 ? -17.963 -44.833 -6.547 1.00 38.78 316 LYS A O 1
ATOM 2447 N N . SER A 1 317 ? -18.183 -43.038 -5.179 1.00 40.16 317 SER A N 1
ATOM 2448 C CA . SER A 1 317 ? -19.457 -43.395 -4.557 1.00 40.16 317 SER A CA 1
ATOM 2449 C C . SER A 1 317 ? -20.356 -42.164 -4.583 1.00 40.16 317 SER A C 1
ATOM 2451 O O . SER A 1 317 ? -20.092 -41.181 -3.896 1.00 40.16 317 SER A O 1
ATOM 2453 N N . ASP A 1 318 ? -21.389 -42.233 -5.421 1.00 38.81 318 ASP A N 1
ATOM 2454 C CA . ASP A 1 318 ? -22.602 -41.428 -5.313 1.00 38.81 318 ASP A CA 1
ATOM 2455 C C . ASP A 1 318 ? -23.305 -41.752 -3.991 1.00 38.81 318 ASP A C 1
ATOM 2457 O O . ASP A 1 318 ? -23.472 -42.926 -3.652 1.00 38.81 318 ASP A O 1
ATOM 2461 N N . SER A 1 319 ? -23.806 -40.738 -3.288 1.00 39.31 319 SER A N 1
ATOM 2462 C CA . SER A 1 319 ? -25.053 -40.895 -2.537 1.00 39.31 319 SER A CA 1
ATOM 2463 C C . SER A 1 319 ? -25.774 -39.559 -2.377 1.00 39.31 319 SER A C 1
ATOM 2465 O O . SER A 1 319 ? -25.175 -38.495 -2.234 1.00 39.31 319 SER A O 1
ATOM 2467 N N . VAL A 1 320 ? -27.090 -39.668 -2.495 1.00 37.34 320 VAL A N 1
ATOM 2468 C CA . VAL A 1 320 ? -28.104 -38.634 -2.661 1.00 37.34 320 VAL A CA 1
ATOM 2469 C C . VAL A 1 320 ? -28.895 -38.509 -1.350 1.00 37.34 320 VAL A C 1
ATOM 2471 O O . VAL A 1 320 ? -29.278 -39.529 -0.793 1.00 37.34 320 VAL A O 1
ATOM 2474 N N . ILE A 1 321 ? -29.126 -37.260 -0.921 1.00 41.66 321 ILE A N 1
ATOM 2475 C CA . ILE A 1 321 ? -30.258 -36.681 -0.151 1.00 41.66 321 ILE A CA 1
ATOM 2476 C C . ILE A 1 321 ? -30.858 -37.467 1.038 1.00 41.66 321 ILE A C 1
ATOM 2478 O O . ILE A 1 321 ? -31.469 -38.516 0.863 1.00 41.66 321 ILE A O 1
ATOM 2482 N N . SER A 1 322 ? -30.906 -36.808 2.207 1.00 32.94 322 SER A N 1
ATOM 2483 C CA . SER A 1 322 ? -32.154 -36.653 2.981 1.00 32.94 322 SER A CA 1
ATOM 2484 C C . SER A 1 322 ? -32.118 -35.412 3.885 1.00 32.94 322 SER A C 1
ATOM 2486 O O . SER A 1 322 ? -31.086 -35.059 4.445 1.00 32.94 322 SER A O 1
ATOM 2488 N N . GLU A 1 323 ? -33.275 -34.759 3.974 1.00 41.56 323 GLU A N 1
ATOM 2489 C CA . GLU A 1 323 ? -33.622 -33.552 4.730 1.00 41.56 323 GLU A CA 1
ATOM 2490 C C . GLU A 1 323 ? -33.654 -33.717 6.265 1.00 41.56 323 GLU A C 1
ATOM 2492 O O . GLU A 1 323 ? -33.935 -34.807 6.758 1.00 41.56 323 GLU A O 1
ATOM 2497 N N . LYS A 1 324 ? -33.548 -32.552 6.940 1.00 39.41 324 LYS A N 1
ATOM 2498 C CA . LYS A 1 324 ? -34.015 -32.164 8.295 1.00 39.41 324 LYS A CA 1
ATOM 2499 C C . LYS A 1 324 ? -33.367 -32.852 9.504 1.00 39.41 324 LYS A C 1
ATOM 2501 O O . LYS A 1 324 ? -33.518 -34.049 9.691 1.00 39.41 324 LYS A O 1
ATOM 2506 N N . ASP A 1 325 ? -32.759 -32.061 10.389 1.00 34.53 325 ASP A N 1
ATOM 2507 C CA . ASP A 1 325 ? -33.330 -31.662 11.695 1.00 34.53 325 ASP A CA 1
ATOM 2508 C C . ASP A 1 325 ? -32.232 -31.056 12.602 1.00 34.53 325 ASP A C 1
ATOM 2510 O O . ASP A 1 325 ? -31.037 -31.255 12.382 1.00 34.53 325 ASP A O 1
ATOM 2514 N N . ASP A 1 326 ? -32.661 -30.256 13.571 1.00 41.34 326 ASP A N 1
ATOM 2515 C CA . ASP A 1 326 ? -31.894 -29.395 14.477 1.00 41.34 326 ASP A CA 1
ATOM 2516 C C . ASP A 1 326 ? -30.721 -30.053 15.246 1.00 41.34 326 ASP A C 1
ATOM 2518 O O . ASP A 1 326 ? -30.815 -31.181 15.726 1.00 41.34 326 ASP A O 1
ATOM 2522 N N . GLY A 1 327 ? -29.642 -29.282 15.494 1.00 43.38 327 GLY A N 1
ATOM 2523 C CA . GLY A 1 327 ? -28.727 -29.551 16.623 1.00 43.38 327 GLY A CA 1
ATOM 2524 C C . GLY A 1 327 ? -27.211 -29.560 16.369 1.00 43.38 327 GLY A C 1
ATOM 2525 O O . GLY A 1 327 ? -26.516 -30.443 16.867 1.00 43.38 327 GLY A O 1
ATOM 2526 N N . GLN A 1 328 ? -26.634 -28.577 15.670 1.00 43.59 328 GLN A N 1
ATOM 2527 C CA . GLN A 1 328 ? -25.168 -28.447 15.576 1.00 43.59 328 GLN A CA 1
ATOM 2528 C C . GLN A 1 328 ? -24.588 -27.559 16.685 1.00 43.59 328 GLN A C 1
ATOM 2530 O O . GLN A 1 328 ? -24.406 -26.355 16.520 1.00 43.59 328 GLN A O 1
ATOM 2535 N N . ARG A 1 329 ? -24.249 -28.175 17.825 1.00 44.19 329 ARG A N 1
ATOM 2536 C CA . ARG A 1 329 ? -23.248 -27.627 18.765 1.00 44.19 329 ARG A CA 1
ATOM 2537 C C . ARG A 1 329 ? -22.453 -28.676 19.556 1.00 44.19 329 ARG A C 1
ATOM 2539 O O . ARG A 1 329 ? -21.766 -28.315 20.501 1.00 44.19 329 ARG A O 1
ATOM 2546 N N . SER A 1 330 ? -22.506 -29.956 19.169 1.00 45.84 330 SER A N 1
ATOM 2547 C CA . SER A 1 330 ? -21.905 -31.056 19.950 1.00 45.84 330 SER A CA 1
ATOM 2548 C C . SER A 1 330 ? -21.017 -32.030 19.152 1.00 45.84 330 SER A C 1
ATOM 2550 O O . SER A 1 330 ? -20.733 -33.113 19.652 1.00 45.84 330 SER A O 1
ATOM 2552 N N . MET A 1 331 ? -20.576 -31.682 17.935 1.00 47.16 331 MET A N 1
ATOM 2553 C CA . MET A 1 331 ? -19.777 -32.587 17.074 1.00 47.16 331 MET A CA 1
ATOM 2554 C C . MET A 1 331 ? -18.279 -32.234 16.986 1.00 47.16 331 MET A C 1
ATOM 2556 O O . MET A 1 331 ? -17.488 -33.075 16.576 1.00 47.16 331 MET A O 1
ATOM 2560 N N . THR A 1 332 ? -17.853 -31.040 17.412 1.00 50.00 332 THR A N 1
ATOM 2561 C CA . THR A 1 332 ? -16.442 -30.607 17.313 1.00 50.00 332 THR A CA 1
ATOM 2562 C C . THR A 1 332 ? -15.535 -31.182 18.405 1.00 50.00 332 THR A C 1
ATOM 2564 O O . THR A 1 332 ? -14.351 -31.385 18.167 1.00 50.00 332 THR A O 1
ATOM 2567 N N . LEU A 1 333 ? -16.078 -31.513 19.582 1.00 52.34 333 LEU A N 1
ATOM 2568 C CA . LEU A 1 333 ? -15.287 -32.053 20.701 1.00 52.34 333 LEU A CA 1
ATOM 2569 C C . LEU A 1 333 ? -14.798 -33.491 20.460 1.00 52.34 333 LEU A C 1
ATOM 2571 O O . LEU A 1 333 ? -13.795 -33.913 21.030 1.00 52.34 333 LEU A O 1
ATOM 2575 N N . THR A 1 334 ? -15.497 -34.252 19.619 1.00 56.78 334 THR A N 1
ATOM 2576 C CA . THR A 1 334 ? -15.150 -35.645 19.317 1.00 56.78 334 THR A CA 1
ATOM 2577 C C . THR A 1 334 ? -13.998 -35.771 18.326 1.00 56.78 334 THR A C 1
ATOM 2579 O O . THR A 1 334 ? -13.183 -36.671 18.486 1.00 56.78 334 THR A O 1
ATOM 2582 N N . GLU A 1 335 ? -13.876 -34.872 17.348 1.00 59.09 335 GLU A N 1
ATOM 2583 C CA . GLU A 1 335 ? -12.780 -34.927 16.366 1.00 59.09 335 GLU A CA 1
ATOM 2584 C C . GLU A 1 335 ? -11.446 -34.488 16.983 1.00 59.09 335 GLU A C 1
ATOM 2586 O O . GLU A 1 335 ? -10.423 -35.136 16.771 1.00 59.09 335 GLU A O 1
ATOM 2591 N N . GLU A 1 336 ? -11.461 -33.459 17.834 1.00 63.28 336 GLU A N 1
ATOM 2592 C CA . GLU A 1 336 ? -10.268 -32.988 18.547 1.00 63.28 336 GLU A CA 1
ATOM 2593 C C . GLU A 1 336 ? -9.729 -34.047 19.524 1.00 63.28 336 GLU A C 1
ATOM 2595 O O . GLU A 1 336 ? -8.523 -34.284 19.593 1.00 63.28 336 GLU A O 1
ATOM 2600 N N . SER A 1 337 ? -10.622 -34.775 20.209 1.00 71.56 337 SER A N 1
ATOM 2601 C CA . SER A 1 337 ? -10.229 -35.882 21.090 1.00 71.56 337 SER A CA 1
ATOM 2602 C C . SER A 1 337 ? -9.616 -37.061 20.328 1.00 71.56 337 SER A C 1
ATOM 2604 O O . SER A 1 337 ? -8.745 -37.739 20.872 1.00 71.56 337 SER A O 1
ATOM 2606 N N . VAL A 1 338 ? -10.064 -37.325 19.098 1.00 73.94 338 VAL A N 1
ATOM 2607 C CA . VAL A 1 338 ? -9.527 -38.414 18.266 1.00 73.94 338 VAL A CA 1
ATOM 2608 C C . VAL A 1 338 ? -8.150 -38.038 17.720 1.00 73.94 338 VAL A C 1
ATOM 2610 O O . VAL A 1 338 ? -7.228 -38.846 17.800 1.00 73.94 338 VAL A O 1
ATOM 2613 N N . LEU A 1 339 ? -7.966 -36.792 17.272 1.00 76.56 339 LEU A N 1
ATOM 2614 C CA . LEU A 1 339 ? -6.672 -36.294 16.791 1.00 76.56 339 LEU A CA 1
ATOM 2615 C C . LEU A 1 339 ? -5.612 -36.253 17.900 1.00 76.56 339 LEU A C 1
ATOM 2617 O O . LEU A 1 339 ? -4.453 -36.600 17.668 1.00 76.56 339 LEU A O 1
ATOM 2621 N N . GLN A 1 340 ? -6.005 -35.888 19.124 1.00 79.94 340 GLN A N 1
ATOM 2622 C CA . GLN A 1 340 ? -5.102 -35.908 20.275 1.00 79.94 340 GLN A CA 1
ATOM 2623 C C . GLN A 1 340 ? -4.666 -37.338 20.629 1.00 79.94 340 GLN A C 1
ATOM 2625 O O . GLN A 1 340 ? -3.512 -37.567 20.997 1.00 79.94 340 GLN A O 1
ATOM 2630 N N . GLN A 1 341 ? -5.572 -38.308 20.485 1.00 81.75 341 GLN A N 1
ATOM 2631 C CA . GLN A 1 341 ? -5.285 -39.711 20.759 1.00 81.75 341 GLN A CA 1
ATOM 2632 C C . GLN A 1 341 ? -4.398 -40.348 19.676 1.00 81.75 341 GLN A C 1
ATOM 2634 O O . GLN A 1 341 ? -3.477 -41.090 20.013 1.00 81.75 341 GLN A O 1
ATOM 2639 N N . GLU A 1 342 ? -4.588 -39.996 18.400 1.00 78.00 342 GLU A N 1
ATOM 2640 C CA . GLU A 1 342 ? -3.691 -40.412 17.310 1.00 78.00 342 GLU A CA 1
ATOM 2641 C C . GLU A 1 342 ? -2.277 -39.829 17.459 1.00 78.00 342 GLU A C 1
ATOM 2643 O O . GLU A 1 342 ? -1.290 -40.518 17.189 1.00 78.00 342 GLU A O 1
ATOM 2648 N N . PHE A 1 343 ? -2.151 -38.585 17.935 1.00 76.44 343 PHE A N 1
ATOM 2649 C CA . PHE A 1 343 ? -0.849 -37.971 18.210 1.00 76.44 343 PHE A CA 1
ATOM 2650 C C . PHE A 1 343 ? -0.103 -38.673 19.356 1.00 76.44 343 PHE A C 1
ATOM 2652 O O . PHE A 1 343 ? 1.097 -38.943 19.248 1.00 76.44 343 PHE A O 1
ATOM 2659 N N . ASP A 1 344 ? -0.809 -39.018 20.435 1.00 80.12 344 ASP A N 1
ATOM 2660 C CA . ASP A 1 344 ? -0.238 -39.761 21.562 1.00 80.12 344 ASP A CA 1
ATOM 2661 C C . ASP A 1 344 ? 0.180 -41.184 21.163 1.00 80.12 344 ASP A C 1
ATOM 2663 O O . ASP A 1 344 ? 1.240 -41.663 21.585 1.00 80.12 344 ASP A O 1
ATOM 2667 N N . ASP A 1 345 ? -0.602 -41.852 20.315 1.00 79.38 345 ASP A N 1
ATOM 2668 C CA . ASP A 1 345 ? -0.247 -43.167 19.779 1.00 79.38 345 ASP A CA 1
ATOM 2669 C C . ASP A 1 345 ? 0.957 -43.086 18.829 1.00 79.38 345 ASP A C 1
ATOM 2671 O O . ASP A 1 345 ? 1.827 -43.960 18.869 1.00 79.38 345 ASP A O 1
ATOM 2675 N N . LEU A 1 346 ? 1.099 -42.001 18.059 1.00 75.88 346 LEU A N 1
ATOM 2676 C CA . LEU A 1 346 ? 2.276 -41.754 17.224 1.00 75.88 346 LEU A CA 1
ATOM 2677 C C . LEU A 1 346 ? 3.540 -41.516 18.066 1.00 75.88 346 LEU A C 1
ATOM 2679 O O . LEU A 1 346 ? 4.586 -42.090 17.763 1.00 75.88 346 LEU A O 1
ATOM 2683 N N . MET A 1 347 ? 3.437 -40.742 19.151 1.00 74.94 347 MET A N 1
ATOM 2684 C CA . MET A 1 347 ? 4.517 -40.505 20.122 1.00 74.94 347 MET A CA 1
ATOM 2685 C C . MET A 1 347 ? 4.933 -41.778 20.875 1.00 74.94 347 MET A C 1
ATOM 2687 O O . MET A 1 347 ? 6.101 -41.931 21.244 1.00 74.94 347 MET A O 1
ATOM 2691 N N . ARG A 1 348 ? 3.992 -42.702 21.106 1.00 78.31 348 ARG A N 1
ATOM 2692 C CA . ARG A 1 348 ? 4.255 -44.010 21.731 1.00 78.31 348 ARG A CA 1
ATOM 2693 C C . ARG A 1 348 ? 4.765 -45.049 20.742 1.00 78.31 348 ARG A C 1
ATOM 2695 O O . ARG A 1 348 ? 5.510 -45.947 21.140 1.00 78.31 348 ARG A O 1
ATOM 2702 N N . SER A 1 349 ? 4.391 -44.942 19.468 1.00 70.12 349 SER A N 1
ATOM 2703 C CA . SER A 1 349 ? 4.924 -45.797 18.419 1.00 70.12 349 SER A CA 1
ATOM 2704 C C . SER A 1 349 ? 6.406 -45.467 18.224 1.00 70.12 349 SER A C 1
ATOM 2706 O O . SER A 1 349 ? 6.803 -44.358 17.875 1.00 70.12 349 SER A O 1
ATOM 2708 N N . SER A 1 350 ? 7.277 -46.438 18.466 1.00 60.78 350 SER A N 1
ATOM 2709 C CA . SER A 1 350 ? 8.737 -46.322 18.350 1.00 60.78 350 SER A CA 1
ATOM 2710 C C . SER A 1 350 ? 9.234 -46.192 16.896 1.00 60.78 350 SER A C 1
ATOM 2712 O O . SER A 1 350 ? 10.375 -46.530 16.588 1.00 60.78 350 SER A O 1
ATOM 2714 N N . SER A 1 351 ? 8.396 -45.657 16.001 1.00 59.16 351 SER A N 1
ATOM 2715 C CA . SER A 1 351 ? 8.687 -45.352 14.597 1.00 59.16 351 SER A CA 1
ATOM 2716 C C . SER A 1 351 ? 9.327 -43.966 14.408 1.00 59.16 351 SER A C 1
ATOM 2718 O O . SER A 1 351 ? 9.291 -43.396 13.317 1.00 59.16 351 SER A O 1
ATOM 2720 N N . THR A 1 352 ? 9.926 -43.399 15.456 1.00 59.78 352 THR A N 1
ATOM 2721 C CA . THR A 1 352 ? 10.703 -42.159 15.372 1.00 59.78 352 THR A CA 1
ATOM 2722 C C . THR A 1 352 ? 12.179 -42.489 15.142 1.00 59.78 352 THR A C 1
ATOM 2724 O O . THR A 1 352 ? 12.892 -42.998 16.008 1.00 59.78 352 THR A O 1
ATOM 2727 N N . MET A 1 353 ? 12.654 -42.227 13.923 1.00 59.34 353 MET A N 1
ATOM 2728 C CA . MET A 1 353 ? 14.048 -42.435 13.540 1.00 59.34 353 MET A CA 1
ATOM 2729 C C . MET A 1 353 ? 14.935 -41.418 14.281 1.00 59.34 353 MET A C 1
ATOM 2731 O O . MET A 1 353 ? 14.840 -40.214 14.049 1.00 59.34 353 MET A O 1
ATOM 2735 N N . LYS A 1 354 ? 15.795 -41.885 15.196 1.00 63.72 354 LYS A N 1
ATOM 2736 C CA . LYS A 1 354 ? 16.756 -41.024 15.904 1.00 63.72 354 LYS A CA 1
ATOM 2737 C C . LYS A 1 354 ? 17.797 -40.477 14.925 1.00 63.72 354 LYS A C 1
ATOM 2739 O O . LYS A 1 354 ? 18.714 -41.190 14.528 1.00 63.72 354 LYS A O 1
ATOM 2744 N N . VAL A 1 355 ? 17.688 -39.196 14.587 1.00 58.44 355 VAL A N 1
ATOM 2745 C CA . VAL A 1 355 ? 18.727 -38.447 13.869 1.00 58.44 355 VAL A CA 1
ATOM 2746 C C . VAL A 1 355 ? 19.653 -37.808 14.907 1.00 58.44 355 VAL A C 1
ATOM 2748 O O . VAL A 1 355 ? 19.271 -36.867 15.598 1.00 58.44 355 VAL A O 1
ATOM 2751 N N . SER A 1 356 ? 20.870 -38.332 15.068 1.00 61.81 356 SER A N 1
ATOM 2752 C CA . SER A 1 356 ? 21.884 -37.722 15.935 1.00 61.81 356 SER A CA 1
ATOM 2753 C C . SER A 1 356 ? 22.476 -36.477 15.265 1.00 61.81 356 SER A C 1
ATOM 2755 O O . SER A 1 356 ? 23.200 -36.590 14.280 1.00 61.81 356 SER A O 1
ATOM 2757 N N . LEU A 1 357 ? 22.208 -35.294 15.823 1.00 53.72 357 LEU A N 1
ATOM 2758 C CA . LEU A 1 357 ? 22.759 -34.000 15.386 1.00 53.72 357 LEU A CA 1
ATOM 2759 C C . LEU A 1 357 ? 24.120 -33.671 16.028 1.00 53.72 357 LEU A C 1
ATOM 2761 O O . LEU A 1 357 ? 24.424 -32.514 16.308 1.00 53.72 357 LEU A O 1
ATOM 2765 N N . THR A 1 358 ? 24.959 -34.672 16.276 1.00 56.81 358 THR A N 1
ATOM 2766 C CA . THR A 1 358 ? 26.353 -34.444 16.676 1.00 56.81 358 THR A CA 1
ATOM 2767 C C . THR A 1 358 ? 27.245 -34.533 15.441 1.00 56.81 358 THR A C 1
ATOM 2769 O O . THR A 1 358 ? 27.513 -35.643 14.980 1.00 56.81 358 THR A O 1
ATOM 2772 N N . PRO A 1 359 ? 27.704 -33.404 14.871 1.00 56.41 359 PRO A N 1
ATOM 2773 C CA . PRO A 1 359 ? 28.692 -33.433 13.804 1.00 56.41 359 PRO A CA 1
ATOM 2774 C C . PRO A 1 359 ? 30.001 -34.040 14.323 1.00 56.41 359 PRO A C 1
ATOM 2776 O O . PRO A 1 359 ? 30.587 -33.564 15.295 1.00 56.41 359 PRO A O 1
ATOM 2779 N N . ASP A 1 360 ? 30.479 -35.071 13.630 1.00 53.31 360 ASP A N 1
ATOM 2780 C CA . ASP A 1 360 ? 31.629 -35.928 13.964 1.00 53.31 360 ASP A CA 1
ATOM 2781 C C . ASP A 1 360 ? 33.008 -35.216 13.898 1.00 53.31 360 ASP A C 1
ATOM 2783 O O . ASP A 1 360 ? 34.058 -35.838 13.755 1.00 53.31 360 ASP A O 1
ATOM 2787 N N . ARG A 1 361 ? 33.045 -33.878 13.975 1.00 52.47 361 ARG A N 1
ATOM 2788 C CA . ARG A 1 361 ? 34.250 -33.052 13.755 1.00 52.47 361 ARG A CA 1
ATOM 2789 C C . ARG A 1 361 ? 34.960 -32.561 15.020 1.00 52.47 361 ARG A C 1
ATOM 2791 O O . ARG A 1 361 ? 35.936 -31.828 14.907 1.00 52.47 361 ARG A O 1
ATOM 2798 N N . LEU A 1 362 ? 34.537 -32.978 16.213 1.00 52.09 362 LEU A N 1
ATOM 2799 C CA . LEU A 1 362 ? 35.126 -32.538 17.491 1.00 52.09 362 LEU A CA 1
ATOM 2800 C C . LEU A 1 362 ? 35.978 -33.618 18.187 1.00 52.09 362 LEU A C 1
ATOM 2802 O O . LEU A 1 362 ? 35.976 -33.713 19.410 1.00 52.09 362 LEU A O 1
ATOM 2806 N N . LYS A 1 363 ? 36.721 -34.435 17.426 1.00 51.41 363 LYS A N 1
ATOM 2807 C CA . LYS A 1 363 ? 37.590 -35.493 17.986 1.00 51.41 363 LYS A CA 1
ATOM 2808 C C . LYS A 1 363 ? 39.101 -35.332 17.769 1.00 51.41 363 LYS A C 1
ATOM 2810 O O . LYS A 1 363 ? 39.836 -36.224 18.166 1.00 51.41 363 LYS A O 1
ATOM 2815 N N . THR A 1 364 ? 39.602 -34.228 17.202 1.00 53.69 364 THR A N 1
ATOM 2816 C CA . THR A 1 364 ? 41.054 -34.100 16.909 1.00 53.69 364 THR A CA 1
ATOM 2817 C C . THR A 1 364 ? 41.762 -32.869 17.475 1.00 53.69 364 THR A C 1
ATOM 2819 O O . THR A 1 364 ? 42.886 -32.592 17.068 1.00 53.69 364 THR A O 1
ATOM 2822 N N . MET A 1 365 ? 41.192 -32.141 18.438 1.00 49.53 365 MET A N 1
ATOM 2823 C CA . MET A 1 365 ? 41.993 -31.186 19.223 1.00 49.53 365 MET A CA 1
ATOM 2824 C C . MET A 1 365 ? 42.559 -31.858 20.477 1.00 49.53 365 MET A C 1
ATOM 2826 O O . MET A 1 365 ? 42.211 -31.510 21.601 1.00 49.53 365 MET A O 1
ATOM 2830 N N . GLU A 1 366 ? 43.443 -32.836 20.268 1.00 53.97 366 GLU A N 1
ATOM 2831 C CA . GLU A 1 366 ? 44.392 -33.243 21.303 1.00 53.97 366 GLU A CA 1
ATOM 2832 C C . GLU A 1 366 ? 45.436 -32.135 21.490 1.00 53.97 366 GLU A C 1
ATOM 2834 O O . GLU A 1 366 ? 46.096 -31.677 20.553 1.00 53.97 366 GLU A O 1
ATOM 2839 N N . VAL A 1 367 ? 45.537 -31.685 22.736 1.00 52.34 367 VAL A N 1
ATOM 2840 C CA . VAL A 1 367 ? 46.468 -30.673 23.224 1.00 52.34 367 VAL A CA 1
ATOM 2841 C C . VAL A 1 367 ? 47.883 -31.253 23.198 1.00 52.34 367 VAL A C 1
ATOM 2843 O O . VAL A 1 367 ? 48.179 -32.226 23.886 1.00 52.34 367 VAL A O 1
ATOM 2846 N N . ARG A 1 368 ? 48.778 -30.638 22.419 1.00 42.69 368 ARG A N 1
ATOM 2847 C CA . ARG A 1 368 ? 50.216 -30.931 22.465 1.00 42.69 368 ARG A CA 1
ATOM 2848 C C . ARG A 1 368 ? 50.778 -30.432 23.809 1.00 42.69 368 ARG A C 1
ATOM 2850 O O . ARG A 1 368 ? 50.583 -29.252 24.110 1.00 42.69 368 ARG A O 1
ATOM 2857 N N . PRO A 1 369 ? 51.476 -31.256 24.611 1.00 52.69 369 PRO A N 1
ATOM 2858 C CA . PRO A 1 369 ? 52.125 -30.768 25.817 1.00 52.69 369 PRO A CA 1
ATOM 2859 C C . PRO A 1 369 ? 53.351 -29.938 25.428 1.00 52.69 369 PRO A C 1
ATOM 2861 O O . PRO A 1 369 ? 54.150 -30.336 24.578 1.00 52.69 369 PRO A O 1
ATOM 2864 N N . ALA A 1 370 ? 53.479 -28.771 26.051 1.00 49.94 370 ALA A N 1
ATOM 2865 C CA . ALA A 1 370 ? 54.693 -27.976 26.011 1.00 49.94 370 ALA A CA 1
ATOM 2866 C C . ALA A 1 370 ? 55.805 -28.730 26.752 1.00 49.94 370 ALA A C 1
ATOM 2868 O O . ALA A 1 370 ? 55.626 -29.107 27.910 1.00 49.94 370 ALA A O 1
ATOM 2869 N N . TYR A 1 371 ? 56.946 -28.926 26.096 1.00 49.25 371 TYR A N 1
ATOM 2870 C CA . TYR A 1 371 ? 58.180 -29.334 26.754 1.00 49.25 371 TYR A CA 1
ATOM 2871 C C . TYR A 1 371 ? 59.344 -28.470 26.270 1.00 49.25 371 TYR A C 1
ATOM 2873 O O . TYR A 1 371 ? 59.580 -28.395 25.066 1.00 49.25 371 TYR A O 1
ATOM 2881 N N . ALA A 1 372 ? 60.023 -27.916 27.283 1.00 43.72 372 ALA A N 1
ATOM 2882 C CA . ALA A 1 372 ? 61.390 -27.391 27.368 1.00 43.72 372 ALA A CA 1
ATOM 2883 C C . ALA A 1 372 ? 61.790 -26.231 26.446 1.00 43.72 372 ALA A C 1
ATOM 2885 O O . ALA A 1 372 ? 62.064 -26.467 25.250 1.00 43.72 372 ALA A O 1
#

Radius of gyration: 36.37 Å; chains: 1; bounding box: 102×90×90 Å